Protein AF-A0A0N4U6A1-F1 (afdb_monomer)

Secondary structure (DSSP, 8-state):
-PPPTT--HHHHH---S-TTPPPHHHHHHHHHHHHHHHHHHHHHH-SS--TTTEEEEE-SSHHHHHHHHHHHHHHT---GGG-S-TT--------EE-THHHHTT-----SS---PPPPSSSTHHHH-HHHHHHHHTSHHHHHHHHTTHHHHHHHHHHHT----SHHHHHHHHHHHHHHHHSTT----GGG-SHHHHHHHHHHHHHHHHHHHTTSHHHHHHHHHHHHHHHHHHHHTT----SEEEEEE-HHHHHHHHHHTT----SSPPPTT-EEEEEEEEETTEEEEEEEESS---------EEEEEE-------------SGGGGT---------

Organism: Dracunculus medinensis (NCBI:txid318479)

pLDDT: mean 76.21, std 23.16, range [20.84, 97.38]

InterPro domains:
  IPR000560 Histidine phosphatase superfamily, clade-2 [PF00328] (22-97)
  IPR029033 Histidine phosphatase superfamily [G3DSA:3.40.50.1240] (3-299)
  IPR029033 Histidine phosphatase superfamily [SSF53254] (20-283)
  IPR050645 Histidine Acid Phosphatase [PTHR11567] (18-279)

Radius of gyration: 21.9 Å; Cα contacts (8 Å, |Δi|>4): 486; chains: 1; bounding box: 66×72×58 Å

Sequence (337 aa):
MLIFPTDDKDIRESFFVEPSEITNDGIMQEYLLGEELKELYGHFIGKYYQPSELRVITGVDNRTIVSALAVLASLLRPVGRQIWNENLPWQPIAIHTNEILDQVAFQFYNFSNEFCSPPSSFGVFDSCPNLREKLKQSEGYTTLLQRDANFKQWLSNMTGLTLSDLFFYQTVLDELIIRHNLKGLFLPEWANGDHYSEIFSKKKLRLHVDFIKLFIDDAGALLLDLFSSSIDDIIHNRTSNKSFLYSGHDSNLITFGMYLNLIQFTELPPYASYMAIEHHLAEGEDIIKGAKDVIIILLIILNVVLMFICSAFKRRINMVTDPEQSHLLRATSRRQK

Nearest PDB structures (foldseek):
  1nd5-assembly1_B  TM=7.784E-01  e=5.255E-12  Homo sapiens
  8xj4-assembly1_A  TM=8.028E-01  e=6.343E-11  Homo sapiens
  3it2-assembly1_B  TM=7.634E-01  e=4.481E-11  Francisella tularensis subsp. holarctica LVS
  1rpt-assembly1_A-2  TM=7.608E-01  e=4.229E-11  Rattus norvegicus
  3it1-assembly1_A  TM=7.707E-01  e=1.799E-10  Francisella tularensis subsp. holarctica LVS

Structure (mmCIF, N/CA/C/O backbone):
data_AF-A0A0N4U6A1-F1
#
_entry.id   AF-A0A0N4U6A1-F1
#
loop_
_atom_site.group_PDB
_atom_site.id
_atom_site.type_symbol
_atom_site.label_atom_id
_atom_site.label_alt_id
_atom_site.label_comp_id
_atom_site.label_asym_id
_atom_site.label_entity_id
_atom_site.label_seq_id
_atom_site.pdbx_PDB_ins_code
_atom_site.Cartn_x
_atom_site.Cartn_y
_atom_site.Cartn_z
_atom_site.occupancy
_atom_site.B_iso_or_equiv
_atom_site.auth_seq_id
_atom_site.auth_comp_id
_atom_site.auth_asym_id
_atom_site.auth_atom_id
_atom_site.pdbx_PDB_model_num
ATOM 1 N N . MET A 1 1 ? -22.298 -1.483 -2.501 1.00 68.88 1 MET A N 1
ATOM 2 C CA . MET A 1 1 ? -23.056 -0.461 -1.762 1.00 68.88 1 MET A CA 1
ATOM 3 C C . MET A 1 1 ? -23.955 -1.178 -0.774 1.00 68.88 1 MET A C 1
ATOM 5 O O . MET A 1 1 ? -24.675 -2.089 -1.170 1.00 68.88 1 MET A O 1
ATOM 9 N N . LEU A 1 2 ? -23.814 -0.864 0.506 1.00 77.19 2 LEU A N 1
ATOM 10 C CA . LEU A 1 2 ? -24.536 -1.460 1.622 1.00 77.19 2 LEU A CA 1
ATOM 11 C C . LEU A 1 2 ? -25.789 -0.628 1.915 1.00 77.19 2 LEU A C 1
ATOM 13 O O . LEU A 1 2 ? -25.694 0.550 2.248 1.00 77.19 2 LEU A O 1
ATOM 17 N N . ILE A 1 3 ? -26.962 -1.250 1.808 1.00 82.50 3 ILE A N 1
ATOM 18 C CA . ILE A 1 3 ? -28.241 -0.618 2.152 1.00 82.50 3 ILE A CA 1
ATOM 19 C C . ILE A 1 3 ? -28.496 -0.799 3.651 1.00 82.50 3 ILE A C 1
ATOM 21 O O . ILE A 1 3 ? -28.458 -1.919 4.165 1.00 82.50 3 ILE A O 1
ATOM 25 N N . PHE A 1 4 ? -28.775 0.294 4.354 1.00 89.00 4 PHE A N 1
ATOM 26 C CA . PHE A 1 4 ? -29.120 0.282 5.769 1.00 89.00 4 PHE A CA 1
ATOM 27 C C . PHE A 1 4 ? -30.614 -0.049 5.944 1.00 89.00 4 PHE A C 1
ATOM 29 O O . PHE A 1 4 ? -31.456 0.518 5.243 1.00 89.00 4 PHE A O 1
ATOM 36 N N . PRO A 1 5 ? -31.000 -0.916 6.899 1.00 89.81 5 PRO A N 1
ATOM 37 C CA . PRO A 1 5 ? -32.402 -1.138 7.257 1.00 89.81 5 PRO A CA 1
ATOM 38 C C . PRO A 1 5 ? -33.210 0.133 7.569 1.00 89.81 5 PRO A C 1
ATOM 40 O O . PRO A 1 5 ? -34.433 0.101 7.411 1.00 89.81 5 PRO A O 1
ATOM 43 N N . THR A 1 6 ? -32.554 1.235 7.950 1.00 91.94 6 THR A N 1
ATOM 44 C CA . THR A 1 6 ? -33.152 2.564 8.184 1.00 91.94 6 THR A CA 1
ATOM 45 C C . THR A 1 6 ? -33.104 3.533 6.990 1.00 91.94 6 THR A C 1
ATOM 47 O O . THR A 1 6 ? -33.649 4.623 7.116 1.00 91.94 6 THR A O 1
ATOM 50 N N . ASP A 1 7 ? -32.506 3.178 5.843 1.00 88.62 7 ASP A N 1
ATOM 51 C CA . ASP A 1 7 ? -32.486 4.048 4.649 1.00 88.62 7 ASP A CA 1
ATOM 52 C C . ASP A 1 7 ? -33.911 4.349 4.152 1.00 88.62 7 ASP A C 1
ATOM 54 O O . ASP A 1 7 ? -34.725 3.429 4.025 1.00 88.62 7 ASP A O 1
ATOM 58 N N . ASP A 1 8 ? -34.209 5.591 3.774 1.00 86.25 8 ASP A N 1
ATOM 59 C CA . ASP A 1 8 ? -35.469 5.920 3.097 1.00 86.25 8 ASP A CA 1
ATOM 60 C C . ASP A 1 8 ? -35.592 5.213 1.740 1.00 86.25 8 ASP A C 1
ATOM 62 O O . ASP A 1 8 ? -34.593 4.891 1.093 1.00 86.25 8 ASP A O 1
ATOM 66 N N . LYS A 1 9 ? -36.831 4.966 1.288 1.00 83.50 9 LYS A N 1
ATOM 67 C CA . LYS A 1 9 ? -37.114 4.199 0.058 1.00 83.50 9 LYS A CA 1
ATOM 68 C C . LYS A 1 9 ? -36.334 4.725 -1.151 1.00 83.50 9 LYS A C 1
ATOM 70 O O . LYS A 1 9 ? -35.737 3.934 -1.877 1.00 83.50 9 LYS A O 1
ATOM 75 N N . ASP A 1 10 ? -36.302 6.042 -1.315 1.00 80.06 10 ASP A N 1
ATOM 76 C CA . ASP A 1 10 ? -35.681 6.713 -2.458 1.00 80.06 10 ASP A CA 1
ATOM 77 C C . ASP A 1 10 ? -34.155 6.505 -2.483 1.00 80.06 10 ASP A C 1
ATOM 79 O O . ASP A 1 10 ? -33.568 6.353 -3.553 1.00 80.06 10 ASP A O 1
ATOM 83 N N . ILE A 1 11 ? -33.516 6.385 -1.310 1.00 78.38 11 ILE A N 1
ATOM 84 C CA . ILE A 1 11 ? -32.097 6.017 -1.190 1.00 78.38 11 ILE A CA 1
ATOM 85 C C . ILE A 1 11 ? -31.891 4.600 -1.738 1.00 78.38 11 ILE A C 1
ATOM 87 O O . ILE A 1 11 ? -31.023 4.389 -2.583 1.00 78.38 11 ILE A O 1
ATOM 91 N N . ARG A 1 12 ? -32.733 3.639 -1.326 1.00 72.19 12 ARG A N 1
ATOM 92 C CA . ARG A 1 12 ? -32.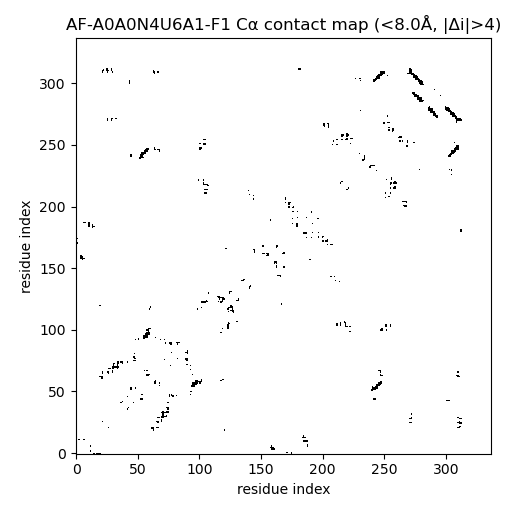641 2.223 -1.745 1.00 72.19 12 ARG A CA 1
ATOM 93 C C . ARG A 1 12 ? -32.814 2.040 -3.254 1.00 72.19 12 ARG A C 1
ATOM 95 O O . ARG A 1 12 ? -32.251 1.105 -3.814 1.00 72.19 12 ARG A O 1
ATOM 102 N N . GLU A 1 13 ? -33.575 2.921 -3.900 1.00 74.69 13 GLU A N 1
ATOM 103 C CA . GLU A 1 13 ? -33.835 2.899 -5.345 1.00 74.69 13 GLU A CA 1
ATOM 104 C C . GLU A 1 13 ? -32.839 3.742 -6.172 1.00 74.69 13 GLU A C 1
ATOM 106 O O . GLU A 1 13 ? -32.857 3.669 -7.398 1.00 74.69 13 GLU A O 1
ATOM 111 N N . SER A 1 14 ? -31.933 4.497 -5.535 1.00 70.06 14 SER A N 1
ATOM 112 C CA . SER A 1 14 ? -30.943 5.358 -6.214 1.00 70.06 14 SER A CA 1
ATOM 113 C C . SER A 1 14 ? -29.650 4.662 -6.676 1.00 70.06 14 SER A C 1
ATOM 115 O O . SER A 1 14 ? -28.820 5.276 -7.350 1.00 70.06 14 SER A O 1
ATOM 117 N N . PHE A 1 15 ? -29.427 3.402 -6.295 1.00 65.19 15 PHE A N 1
ATOM 118 C CA . PHE A 1 15 ? -28.121 2.751 -6.429 1.00 65.19 15 PHE A CA 1
ATOM 119 C C . PHE A 1 15 ? -27.869 2.181 -7.836 1.00 65.19 15 PHE A C 1
ATOM 121 O O . PHE A 1 15 ? -28.128 1.012 -8.110 1.00 65.19 15 PHE A O 1
ATOM 128 N N . PHE A 1 16 ? -27.299 3.013 -8.715 1.00 64.88 16 PHE A N 1
ATOM 129 C CA . PHE A 1 16 ? -26.917 2.662 -10.096 1.00 64.88 16 PHE A CA 1
ATOM 130 C C . PHE A 1 16 ? -25.417 2.346 -10.291 1.00 64.88 16 PHE A C 1
ATOM 132 O O . PHE A 1 16 ? -24.942 2.322 -11.425 1.00 64.88 16 PHE A O 1
ATOM 139 N N . VAL A 1 17 ? -24.651 2.149 -9.211 1.00 64.81 17 VAL A N 1
ATOM 140 C CA . VAL A 1 17 ? -23.189 1.939 -9.253 1.00 64.81 17 VAL A CA 1
ATOM 141 C C . VAL A 1 17 ? -22.841 0.545 -8.735 1.00 64.81 17 VAL A C 1
ATOM 143 O O . VAL A 1 17 ? -23.277 0.162 -7.646 1.00 64.81 17 VAL A O 1
ATOM 146 N N . GLU A 1 18 ? -22.043 -0.209 -9.494 1.00 70.88 18 GLU A N 1
ATOM 147 C CA . GLU A 1 18 ? -21.584 -1.537 -9.074 1.00 70.88 18 GLU A CA 1
ATOM 148 C C . GLU A 1 18 ? -20.637 -1.441 -7.854 1.00 70.88 18 GLU A C 1
ATOM 150 O O . GLU A 1 18 ? -19.844 -0.500 -7.753 1.00 70.88 18 GLU A O 1
ATOM 155 N N . PRO A 1 19 ? -20.727 -2.358 -6.868 1.00 69.19 19 PRO A N 1
ATOM 156 C CA . PRO A 1 19 ? -19.898 -2.294 -5.665 1.00 69.19 19 PRO A CA 1
ATOM 157 C C . PRO A 1 19 ? -18.398 -2.392 -5.970 1.00 69.19 19 PRO A C 1
ATOM 159 O O . PRO A 1 19 ? -17.984 -3.242 -6.746 1.00 69.19 19 PRO A O 1
ATOM 162 N N . SER A 1 20 ? -17.585 -1.583 -5.283 1.00 74.25 20 SER A N 1
ATOM 163 C CA . SER A 1 20 ? -16.109 -1.627 -5.328 1.00 74.25 20 SER A CA 1
ATOM 164 C C . SER A 1 20 ? -15.447 -1.324 -6.684 1.00 74.25 20 SER A C 1
ATOM 166 O O . SER A 1 20 ? -14.218 -1.390 -6.773 1.00 74.25 20 SER A O 1
ATOM 168 N N . GLU A 1 21 ? -16.224 -0.916 -7.690 1.00 82.00 21 GLU A N 1
ATOM 169 C CA . GLU A 1 21 ? -15.729 -0.431 -8.981 1.00 82.00 21 GLU A CA 1
ATOM 170 C C . GLU A 1 21 ? -15.398 1.068 -8.978 1.00 82.00 21 GLU A C 1
ATOM 172 O O . GLU A 1 21 ? -15.909 1.854 -8.173 1.00 82.00 21 GLU A O 1
ATOM 177 N N . ILE A 1 22 ? -14.524 1.480 -9.900 1.00 82.88 22 ILE A N 1
ATOM 178 C CA . ILE A 1 22 ? -14.106 2.880 -10.041 1.00 82.88 22 ILE A CA 1
ATOM 179 C C . ILE A 1 22 ? -15.152 3.714 -10.799 1.00 82.88 22 ILE A C 1
ATOM 181 O O . ILE A 1 22 ? -15.697 3.307 -11.822 1.00 82.88 22 ILE A O 1
ATOM 185 N N . THR A 1 23 ? -15.422 4.926 -10.310 1.00 86.31 23 THR A N 1
ATOM 186 C CA . THR A 1 23 ? -16.361 5.862 -10.950 1.00 86.31 23 THR A CA 1
ATOM 187 C C . THR A 1 23 ? -15.682 6.736 -12.008 1.00 86.31 23 THR A C 1
ATOM 189 O O . THR A 1 23 ? -14.469 6.939 -11.981 1.00 86.31 23 THR A O 1
ATOM 192 N N . ASN A 1 24 ? -16.471 7.359 -12.891 1.00 90.88 24 ASN A N 1
ATOM 193 C CA . ASN A 1 24 ? -15.969 8.349 -13.858 1.00 90.88 24 ASN A CA 1
ATOM 194 C C . ASN A 1 24 ? -15.244 9.539 -13.193 1.00 90.88 24 ASN A C 1
ATOM 196 O O . ASN A 1 24 ? -14.267 10.042 -13.746 1.00 90.88 24 ASN A O 1
ATOM 200 N N . ASP A 1 25 ? -15.687 9.977 -12.006 1.00 89.19 25 ASP A N 1
ATOM 201 C CA . ASP A 1 25 ? -14.978 11.005 -11.226 1.00 89.19 25 ASP A CA 1
ATOM 202 C C . ASP A 1 25 ? -13.597 10.500 -10.758 1.00 89.19 25 ASP A C 1
ATOM 204 O O . ASP A 1 25 ? -12.652 11.286 -10.699 1.00 89.19 25 ASP A O 1
ATOM 208 N N . GLY A 1 26 ? -13.463 9.202 -10.459 1.00 87.06 26 GLY A N 1
ATOM 209 C CA . GLY A 1 26 ? -12.196 8.582 -10.059 1.00 87.06 26 GLY A CA 1
ATOM 210 C C . GLY A 1 26 ? -11.241 8.364 -11.229 1.00 87.06 26 GLY A C 1
ATOM 211 O O . GLY A 1 26 ? -10.084 8.759 -11.150 1.00 87.06 26 GLY A O 1
ATOM 212 N N . ILE A 1 27 ? -11.743 7.868 -12.365 1.00 92.81 27 ILE A N 1
ATOM 213 C CA . ILE A 1 27 ? -10.985 7.791 -13.628 1.00 92.81 27 ILE A CA 1
ATOM 214 C C . ILE A 1 27 ? -10.418 9.174 -14.004 1.00 92.81 27 ILE A C 1
ATOM 216 O O . ILE A 1 27 ? -9.281 9.279 -14.459 1.00 92.81 27 ILE A O 1
ATOM 220 N N . MET A 1 28 ? -11.179 10.250 -13.769 1.00 95.19 28 MET A N 1
ATOM 221 C CA . MET A 1 28 ? -10.711 11.624 -13.974 1.00 95.19 28 MET A CA 1
ATOM 222 C C . MET A 1 28 ? -9.631 12.054 -12.965 1.00 95.19 28 MET A C 1
ATOM 224 O O . MET A 1 28 ? -8.700 12.754 -13.356 1.00 95.19 28 MET A O 1
ATOM 228 N N . GLN A 1 29 ? -9.710 11.648 -11.691 1.00 89.19 29 GLN A N 1
ATOM 229 C CA . GLN A 1 29 ? -8.637 11.921 -10.725 1.00 89.19 29 GLN A CA 1
ATOM 230 C C . GLN A 1 29 ? -7.319 11.250 -11.128 1.00 89.19 29 GLN A C 1
ATOM 232 O O . GLN A 1 29 ? -6.283 11.907 -11.136 1.00 89.19 29 GLN A O 1
ATOM 237 N N . GLU A 1 30 ? -7.374 9.979 -11.511 1.00 94.62 30 GLU A N 1
ATOM 238 C CA . GLU A 1 30 ? -6.215 9.192 -11.951 1.00 94.62 30 GLU A CA 1
ATOM 239 C C . GLU A 1 30 ? -5.609 9.744 -13.250 1.00 94.62 30 GLU A C 1
ATOM 241 O O . GLU A 1 30 ? -4.391 9.830 -13.405 1.00 94.62 30 GLU A O 1
ATOM 246 N N . TYR A 1 31 ? -6.451 10.223 -14.171 1.00 96.38 31 TYR A N 1
ATOM 247 C CA . TYR A 1 31 ? -5.982 10.920 -15.366 1.00 96.38 31 TYR A CA 1
ATOM 248 C C . TYR A 1 31 ? -5.224 12.212 -15.023 1.00 96.38 31 TYR A C 1
ATOM 250 O O . TYR A 1 31 ? -4.142 12.442 -15.560 1.00 96.38 31 TYR A O 1
ATOM 258 N N . LEU A 1 32 ? -5.751 13.042 -14.116 1.00 95.75 32 LEU A N 1
ATOM 259 C CA . LEU A 1 32 ? -5.091 14.281 -13.676 1.00 95.75 32 LEU A CA 1
ATOM 260 C C . LEU A 1 32 ? -3.780 13.999 -12.926 1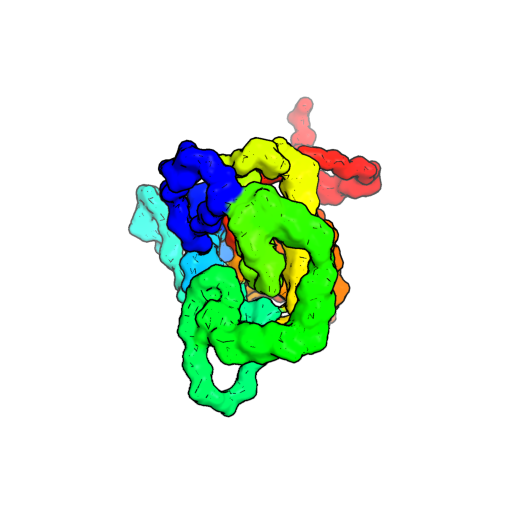.00 95.75 32 LEU A C 1
ATOM 262 O O . LEU A 1 32 ? -2.784 14.683 -13.150 1.00 95.75 32 LEU A O 1
ATOM 266 N N . LEU A 1 33 ? -3.752 12.949 -12.105 1.00 94.00 33 LEU A N 1
ATOM 267 C CA . LEU A 1 33 ? -2.550 12.445 -11.444 1.00 94.00 33 LEU A CA 1
ATOM 268 C C . LEU A 1 33 ? -1.471 12.049 -12.468 1.00 94.00 33 LEU A C 1
ATOM 270 O O . LEU A 1 33 ? -0.315 12.438 -12.334 1.00 94.00 33 LEU A O 1
ATOM 274 N N . GLY A 1 34 ? -1.841 11.365 -13.554 1.00 95.31 34 GLY A N 1
ATOM 275 C CA . GLY A 1 34 ? -0.925 11.087 -14.665 1.00 95.31 34 GLY A CA 1
ATOM 276 C C . GLY A 1 34 ? -0.408 12.330 -15.408 1.00 95.31 34 GLY A C 1
ATOM 277 O O . GLY A 1 34 ? 0.670 12.267 -16.002 1.00 95.31 34 GLY A O 1
ATOM 278 N N . GLU A 1 35 ? -1.105 13.472 -15.342 1.00 95.44 35 GLU A N 1
ATOM 279 C CA . GLU A 1 35 ? -0.582 14.762 -15.819 1.00 95.44 35 GLU A CA 1
ATOM 280 C C . GLU A 1 35 ? 0.424 15.366 -14.827 1.00 95.44 35 GLU A C 1
ATOM 282 O O . GLU A 1 35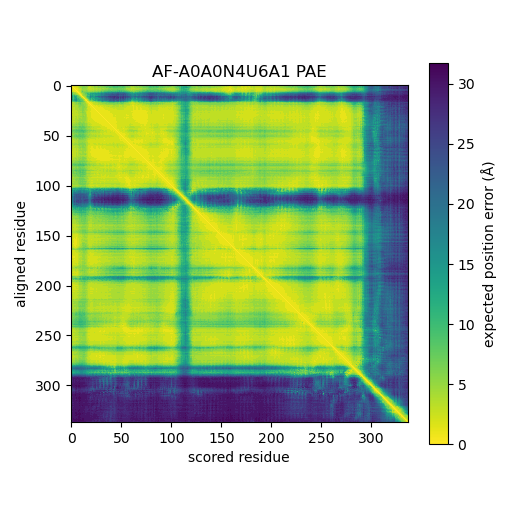 ? 1.525 15.727 -15.240 1.00 95.44 35 GLU A O 1
ATOM 287 N N . GLU A 1 36 ? 0.122 15.380 -13.525 1.00 94.12 36 GLU A N 1
ATOM 288 C CA . GLU A 1 36 ? 1.045 15.837 -12.469 1.00 94.12 36 GLU A CA 1
ATOM 289 C C . GLU A 1 36 ? 2.370 15.052 -12.494 1.00 94.12 36 GLU A C 1
ATOM 291 O O . GLU A 1 36 ? 3.462 15.622 -12.538 1.00 94.12 36 GLU A O 1
ATOM 296 N N . LEU A 1 37 ? 2.291 13.725 -12.603 1.00 92.75 37 LEU A N 1
ATOM 297 C CA . LEU A 1 37 ? 3.453 12.847 -12.756 1.00 92.75 37 LEU A CA 1
ATOM 298 C C . LEU A 1 37 ? 4.222 13.093 -14.061 1.00 92.75 37 LEU A C 1
ATOM 300 O O . LEU A 1 37 ? 5.427 12.831 -14.124 1.00 92.75 37 LEU A O 1
ATOM 304 N N . LYS A 1 38 ? 3.563 13.601 -15.111 1.00 93.69 38 LYS A N 1
ATOM 305 C CA . LYS A 1 38 ? 4.237 13.987 -16.356 1.00 93.69 38 LYS A CA 1
ATOM 306 C C . LYS A 1 38 ? 5.018 15.287 -16.191 1.00 93.69 38 LYS A C 1
ATOM 308 O O . LYS A 1 38 ? 6.087 15.404 -16.790 1.00 93.69 38 LYS A O 1
ATOM 313 N N . GLU A 1 39 ? 4.535 16.217 -15.372 1.00 94.12 39 GLU A N 1
ATOM 314 C CA . GLU A 1 39 ? 5.266 17.437 -15.015 1.00 94.12 39 GLU A CA 1
ATOM 315 C C . GLU A 1 39 ? 6.453 17.135 -14.085 1.00 94.12 39 GLU A C 1
ATOM 317 O O . GLU A 1 39 ? 7.562 17.604 -14.345 1.00 94.12 39 GLU A O 1
ATOM 322 N N . LEU A 1 40 ? 6.259 16.288 -13.066 1.00 90.62 40 LEU A N 1
ATOM 323 C CA . LEU A 1 40 ? 7.297 15.906 -12.098 1.00 90.62 40 LEU A CA 1
ATOM 324 C C . LEU A 1 40 ? 8.373 14.982 -12.696 1.00 90.62 40 LEU A C 1
ATOM 326 O O . LEU A 1 40 ? 9.569 15.256 -12.600 1.00 90.62 40 LEU A O 1
ATOM 330 N N . TYR A 1 41 ? 7.955 13.883 -13.330 1.00 90.62 41 TYR A N 1
ATOM 331 C CA . TYR A 1 41 ? 8.833 12.766 -13.706 1.00 90.62 41 TYR A CA 1
ATOM 332 C C . TYR A 1 41 ? 8.950 12.540 -15.216 1.00 90.62 41 TYR A C 1
ATOM 334 O O . TYR A 1 41 ? 9.739 11.701 -15.659 1.00 90.62 41 TYR A O 1
ATOM 342 N N . GLY A 1 42 ? 8.239 13.311 -16.045 1.00 90.56 42 GLY A N 1
ATOM 343 C CA . GLY A 1 42 ? 8.259 13.168 -17.504 1.00 90.56 42 GLY A CA 1
ATOM 344 C C . GLY A 1 42 ? 9.631 13.338 -18.154 1.00 90.56 42 GLY A C 1
ATOM 345 O O . GLY A 1 42 ? 9.875 12.771 -19.219 1.00 90.56 42 GLY A O 1
ATOM 346 N N . HIS A 1 43 ? 10.545 14.067 -17.510 1.00 90.31 43 HIS A N 1
ATOM 347 C CA . HIS A 1 43 ? 11.920 14.227 -17.987 1.00 90.31 43 HIS A CA 1
ATOM 348 C C . HIS A 1 43 ? 12.817 13.010 -17.680 1.00 90.31 43 HIS A C 1
ATOM 350 O O . HIS A 1 43 ? 13.862 12.853 -18.314 1.00 90.31 43 HIS A O 1
ATOM 356 N N . PHE A 1 44 ? 12.403 12.150 -16.741 1.00 89.19 44 PHE A N 1
ATOM 357 C CA . PHE A 1 44 ? 13.077 10.901 -16.381 1.00 89.19 44 PHE A CA 1
ATOM 358 C C . PHE A 1 44 ? 12.439 9.681 -17.071 1.00 89.19 44 PHE A C 1
ATOM 360 O O . PHE A 1 44 ? 13.134 8.941 -17.761 1.00 89.19 44 PHE A O 1
ATOM 367 N N . ILE A 1 45 ? 11.112 9.524 -16.959 1.00 89.88 45 ILE A N 1
ATOM 368 C CA . ILE A 1 45 ? 10.320 8.483 -17.651 1.00 89.88 45 ILE A CA 1
ATOM 369 C C . ILE A 1 45 ? 10.410 8.657 -19.178 1.00 89.88 45 ILE A C 1
ATOM 371 O O . ILE A 1 45 ? 10.328 7.699 -19.942 1.00 89.88 45 ILE A O 1
ATOM 375 N N . GLY A 1 46 ? 10.604 9.895 -19.634 1.00 89.81 46 GLY A N 1
ATOM 376 C CA . GLY A 1 46 ? 10.839 10.227 -21.029 1.00 89.81 46 GLY A CA 1
ATOM 377 C C . GLY A 1 46 ? 9.572 10.523 -21.835 1.00 89.81 46 GLY A C 1
ATOM 378 O O . GLY A 1 46 ? 8.444 10.624 -21.336 1.00 89.81 46 GLY A O 1
ATOM 379 N N . LYS A 1 47 ? 9.790 10.732 -23.137 1.00 91.12 47 LYS A N 1
ATOM 380 C CA . LYS A 1 47 ? 8.762 11.179 -24.089 1.00 91.12 47 LYS A CA 1
ATOM 381 C C . LYS A 1 47 ? 7.977 10.034 -24.736 1.00 91.12 47 LYS A C 1
ATOM 383 O O . LYS A 1 47 ? 6.817 10.232 -25.080 1.00 91.12 47 LYS A O 1
ATOM 388 N N . TYR A 1 48 ? 8.610 8.881 -24.927 1.00 93.88 48 TYR A N 1
ATOM 389 C CA . TYR A 1 48 ? 8.036 7.717 -25.599 1.00 93.88 48 TYR A CA 1
ATOM 390 C C . TYR A 1 48 ? 7.862 6.586 -24.590 1.00 93.88 48 TYR A C 1
ATOM 392 O O . TYR A 1 48 ? 8.726 6.401 -23.739 1.00 93.88 48 TYR A O 1
ATOM 400 N N . TYR A 1 49 ? 6.795 5.798 -24.713 1.00 94.31 49 TYR A N 1
ATOM 401 C CA . TYR A 1 49 ? 6.684 4.560 -23.942 1.00 94.31 49 TYR A CA 1
ATOM 402 C C . TYR A 1 49 ? 7.736 3.557 -24.435 1.00 94.31 49 TYR A C 1
ATOM 404 O O . TYR A 1 49 ? 7.813 3.290 -25.636 1.00 94.31 49 TYR A O 1
ATOM 412 N N . GLN A 1 50 ? 8.530 2.993 -23.527 1.00 94.12 50 GLN A N 1
ATOM 413 C CA . GLN A 1 50 ? 9.465 1.910 -23.829 1.00 94.12 50 GLN A CA 1
ATOM 414 C C . GLN A 1 50 ? 9.175 0.726 -22.888 1.00 94.12 50 GLN A C 1
ATOM 416 O O . GLN A 1 50 ? 9.427 0.850 -21.690 1.00 94.12 50 GLN A O 1
ATOM 421 N N . PRO A 1 51 ? 8.679 -0.426 -23.393 1.00 92.25 51 PRO A N 1
ATOM 422 C CA . PRO A 1 51 ? 8.387 -1.611 -22.570 1.00 92.25 51 PRO A CA 1
ATOM 423 C C . PRO A 1 51 ? 9.596 -2.198 -21.825 1.00 92.25 51 PRO A C 1
ATOM 425 O O . PRO A 1 51 ? 9.428 -3.030 -20.944 1.00 92.25 51 PRO A O 1
ATOM 428 N N . SER A 1 52 ? 10.811 -1.796 -22.203 1.00 92.69 52 SER A N 1
ATOM 429 C CA . SER A 1 52 ? 12.057 -2.138 -21.517 1.00 92.69 52 SER A CA 1
ATOM 430 C C . SER A 1 52 ? 12.432 -1.168 -20.393 1.00 92.69 52 SER A C 1
ATOM 432 O O . SER A 1 52 ? 13.333 -1.482 -19.635 1.00 92.69 52 SER A O 1
ATOM 434 N N . GLU A 1 53 ? 11.814 0.015 -20.297 1.00 92.12 53 GLU A N 1
ATOM 435 C CA . GLU A 1 53 ? 12.187 1.065 -19.327 1.00 92.12 53 GLU A CA 1
ATOM 436 C C . GLU A 1 53 ? 11.108 1.345 -18.265 1.00 92.12 53 GLU A C 1
ATOM 438 O O . GLU A 1 53 ? 11.428 1.887 -17.203 1.00 92.12 53 GLU A O 1
ATOM 443 N N . LEU A 1 54 ? 9.849 0.984 -18.531 1.00 91.88 54 LEU A N 1
ATOM 444 C CA . LEU A 1 54 ? 8.731 1.115 -17.597 1.00 91.88 54 LEU A CA 1
ATOM 445 C C . LEU A 1 54 ? 8.025 -0.229 -17.414 1.00 91.88 54 LEU A C 1
ATOM 447 O O . LEU A 1 54 ? 7.446 -0.763 -18.366 1.00 91.88 54 LEU A O 1
ATOM 451 N N . ARG A 1 55 ? 7.966 -0.687 -16.161 1.00 93.12 55 ARG A N 1
ATOM 452 C CA . ARG A 1 55 ? 7.121 -1.802 -15.726 1.00 93.12 55 ARG A CA 1
ATOM 453 C C . ARG A 1 55 ? 5.936 -1.275 -14.919 1.00 93.12 55 ARG A C 1
ATOM 455 O O . ARG A 1 55 ? 6.116 -0.458 -14.020 1.00 93.12 55 ARG A O 1
ATOM 462 N N . VAL A 1 56 ? 4.736 -1.767 -15.216 1.00 94.50 56 VAL A N 1
ATOM 463 C CA . VAL A 1 56 ? 3.512 -1.432 -14.473 1.00 94.50 56 VAL A CA 1
ATOM 464 C C . VAL A 1 56 ? 2.992 -2.677 -13.770 1.00 94.50 56 VAL A C 1
ATOM 466 O O . VAL A 1 56 ? 2.845 -3.724 -14.400 1.00 94.50 56 VAL A O 1
ATOM 469 N N . ILE A 1 57 ? 2.730 -2.571 -12.471 1.00 93.69 57 ILE A N 1
ATOM 470 C CA . ILE A 1 57 ? 2.258 -3.650 -11.605 1.00 93.69 57 ILE A CA 1
ATOM 471 C C . ILE A 1 57 ? 1.041 -3.137 -10.820 1.00 93.69 57 ILE A C 1
ATOM 473 O O . ILE A 1 57 ? 1.016 -2.010 -10.336 1.00 93.69 57 ILE A O 1
ATOM 477 N N . THR A 1 58 ? -0.003 -3.947 -10.730 1.00 89.75 58 THR A N 1
ATOM 478 C CA . THR A 1 58 ? -1.302 -3.585 -10.141 1.00 89.75 58 THR A CA 1
ATOM 479 C C . THR A 1 58 ? -1.807 -4.706 -9.243 1.00 89.75 58 THR A C 1
ATOM 481 O O . THR A 1 58 ? -1.251 -5.808 -9.265 1.00 89.75 58 THR A O 1
ATOM 484 N N . GLY A 1 59 ? -2.858 -4.447 -8.470 1.00 84.44 59 GLY A N 1
ATOM 485 C CA . GLY A 1 59 ? -3.675 -5.516 -7.906 1.00 84.44 59 GLY A CA 1
ATOM 486 C C . GLY A 1 59 ? -4.350 -6.373 -8.985 1.00 84.44 59 GLY A C 1
ATOM 487 O O . GLY A 1 59 ? -4.187 -6.158 -10.186 1.00 84.44 59 GLY A O 1
ATOM 488 N N . VAL A 1 60 ? -5.129 -7.357 -8.552 1.00 85.50 60 VAL A N 1
ATOM 489 C CA . VAL A 1 60 ? -6.133 -8.037 -9.383 1.00 85.50 60 VAL A CA 1
ATOM 490 C C . VAL A 1 60 ? -7.505 -7.353 -9.293 1.00 85.50 60 VAL A C 1
ATOM 492 O O . VAL A 1 60 ? -8.337 -7.546 -10.174 1.00 85.50 60 VAL A O 1
ATOM 495 N N . ASP A 1 61 ? -7.732 -6.514 -8.275 1.00 78.75 61 ASP A N 1
ATOM 496 C CA . ASP A 1 61 ? -8.908 -5.648 -8.141 1.00 78.75 61 ASP A CA 1
ATOM 497 C C . ASP A 1 61 ? -9.062 -4.696 -9.348 1.00 78.75 61 ASP A C 1
ATOM 499 O O . ASP A 1 61 ? -8.200 -3.839 -9.589 1.00 78.75 61 ASP A O 1
ATOM 503 N N . ASN A 1 62 ? -10.202 -4.779 -10.052 1.00 86.12 62 ASN A N 1
ATOM 504 C CA . ASN A 1 62 ? -10.527 -4.004 -11.263 1.00 86.12 62 ASN A CA 1
ATOM 505 C C . ASN A 1 62 ? -10.210 -2.506 -11.137 1.00 86.12 62 ASN A C 1
ATOM 507 O O . ASN A 1 62 ? -9.595 -1.925 -12.034 1.00 86.12 62 ASN A O 1
ATOM 511 N N . ARG A 1 63 ? -10.569 -1.886 -10.001 1.00 85.00 63 ARG A N 1
ATOM 512 C CA . ARG A 1 63 ? -10.299 -0.464 -9.733 1.00 85.00 63 ARG A CA 1
ATOM 513 C C . ARG A 1 63 ? -8.813 -0.104 -9.856 1.00 85.00 63 ARG A C 1
ATOM 515 O O . ARG A 1 63 ? -8.518 0.932 -10.433 1.00 85.00 63 ARG A O 1
ATOM 522 N N . THR A 1 64 ? -7.889 -0.967 -9.419 1.00 85.56 64 THR A N 1
ATOM 523 C CA . THR A 1 64 ? -6.432 -0.716 -9.509 1.00 85.56 64 THR A CA 1
ATOM 524 C C . THR A 1 64 ? -5.921 -0.802 -10.948 1.00 85.56 64 THR A C 1
ATOM 526 O O . THR A 1 64 ? -5.120 0.023 -11.390 1.00 85.56 64 THR A O 1
ATOM 529 N N . ILE A 1 65 ? -6.447 -1.754 -11.723 1.00 91.69 65 ILE A N 1
ATOM 530 C CA . ILE A 1 65 ? -6.103 -1.940 -13.135 1.00 91.69 65 ILE A CA 1
ATOM 531 C C . ILE A 1 65 ? -6.601 -0.741 -13.955 1.00 91.69 65 ILE A C 1
ATOM 533 O O . ILE A 1 65 ? -5.850 -0.172 -14.750 1.00 91.69 65 ILE A O 1
ATOM 537 N N . VAL A 1 66 ? -7.848 -0.310 -13.738 1.00 92.69 66 VAL A N 1
ATOM 538 C CA . VAL A 1 66 ? -8.443 0.838 -14.442 1.00 92.69 66 VAL A CA 1
ATOM 539 C C . VAL A 1 66 ? -7.802 2.164 -14.011 1.00 92.69 66 VAL A C 1
ATOM 541 O O . VAL A 1 66 ? -7.539 3.003 -14.873 1.00 92.69 66 VAL A O 1
ATOM 544 N N . SER A 1 67 ? -7.460 2.336 -12.729 1.00 92.94 67 SER A N 1
ATOM 545 C CA . SER A 1 67 ? -6.658 3.469 -12.245 1.00 92.94 67 SER A CA 1
ATOM 546 C C . SER A 1 67 ? -5.306 3.559 -12.948 1.00 92.94 67 SER A C 1
ATOM 548 O O . SER A 1 67 ? -4.977 4.600 -13.517 1.00 92.94 67 SER A O 1
ATOM 550 N N . ALA A 1 68 ? -4.547 2.459 -13.007 1.00 95.12 68 ALA A N 1
ATOM 551 C CA . ALA A 1 68 ? -3.273 2.434 -13.720 1.00 95.12 68 ALA A CA 1
ATOM 552 C C . ALA A 1 68 ? -3.442 2.786 -15.211 1.00 95.12 68 ALA A C 1
ATOM 554 O O . ALA A 1 68 ? -2.679 3.595 -15.737 1.00 95.12 68 ALA A O 1
ATOM 555 N N . LEU A 1 69 ? -4.469 2.257 -15.889 1.00 96.50 69 LEU A N 1
ATOM 556 C CA . LEU A 1 69 ? -4.783 2.626 -17.277 1.00 96.50 69 LEU A CA 1
ATOM 557 C C . LEU A 1 69 ? -5.093 4.126 -17.441 1.00 96.50 69 LEU A C 1
ATOM 559 O O . LEU A 1 69 ? -4.677 4.721 -18.437 1.00 96.50 69 LEU A O 1
ATOM 563 N N . ALA A 1 70 ? -5.788 4.740 -16.479 1.00 95.88 70 ALA A N 1
ATOM 564 C CA . ALA A 1 70 ? -6.123 6.162 -16.493 1.00 95.88 70 ALA A CA 1
ATOM 565 C C . ALA A 1 70 ? -4.890 7.061 -16.272 1.00 95.88 70 ALA A C 1
ATOM 567 O O . ALA A 1 70 ? -4.678 7.979 -17.067 1.00 95.88 70 ALA A O 1
ATOM 568 N N . VAL A 1 71 ? -4.031 6.743 -15.293 1.00 95.94 71 VAL A N 1
ATOM 569 C CA . VAL A 1 71 ? -2.730 7.415 -15.076 1.00 95.94 71 VAL A CA 1
ATOM 570 C C . VAL A 1 71 ? -1.859 7.334 -16.334 1.00 95.94 71 VAL A C 1
ATOM 572 O O . VAL A 1 71 ? -1.285 8.325 -16.783 1.00 95.94 71 VAL A O 1
ATOM 575 N N . LEU A 1 72 ? -1.767 6.154 -16.952 1.00 96.38 72 LEU A N 1
ATOM 576 C CA . LEU A 1 72 ? -0.940 5.937 -18.141 1.00 96.38 72 LEU A CA 1
ATOM 577 C C . LEU A 1 72 ? -1.456 6.691 -19.379 1.00 96.38 72 LEU A C 1
ATOM 579 O O . LEU A 1 72 ? -0.651 7.115 -20.213 1.00 96.38 72 LEU A O 1
ATOM 583 N N . ALA A 1 73 ? -2.773 6.894 -19.495 1.00 96.88 73 ALA A N 1
ATOM 584 C CA . ALA A 1 73 ? -3.400 7.583 -20.624 1.00 96.88 73 ALA A CA 1
ATOM 585 C C . ALA A 1 73 ? -3.010 9.071 -20.738 1.00 96.88 73 ALA A C 1
ATOM 587 O O . ALA A 1 73 ? -3.011 9.619 -21.843 1.00 96.88 73 ALA A O 1
ATOM 588 N N . SER A 1 74 ? -2.652 9.721 -19.629 1.00 95.44 74 SER A N 1
ATOM 589 C CA . SER A 1 74 ? -2.102 11.082 -19.591 1.00 95.44 74 SER A CA 1
ATOM 590 C C . SER A 1 74 ? -0.571 11.092 -19.498 1.00 95.44 74 SER A C 1
ATOM 592 O O . SER A 1 74 ? 0.079 11.813 -20.264 1.00 95.44 74 SER A O 1
ATOM 594 N N . LEU A 1 75 ? 0.017 10.243 -18.647 1.00 94.94 75 LEU A N 1
ATOM 595 C CA . LEU A 1 75 ? 1.466 10.149 -18.419 1.00 94.94 75 LEU A CA 1
ATOM 596 C C . LEU A 1 75 ? 2.250 9.752 -19.683 1.00 94.94 75 LEU A C 1
ATOM 598 O O . LEU A 1 75 ? 3.382 10.200 -19.900 1.00 94.94 75 LEU A O 1
ATOM 602 N N . LEU A 1 76 ? 1.667 8.915 -20.545 1.00 95.25 76 LEU A N 1
ATOM 603 C CA . LEU A 1 76 ? 2.306 8.378 -21.750 1.00 95.25 76 LEU A CA 1
ATOM 604 C C . LEU A 1 76 ? 1.391 8.436 -22.984 1.00 95.25 76 LEU A C 1
ATOM 606 O O . LEU A 1 76 ? 1.327 7.491 -23.775 1.00 95.25 76 LEU A O 1
ATOM 610 N N . ARG A 1 77 ? 0.753 9.594 -23.211 1.00 95.81 77 ARG A N 1
ATOM 611 C CA . ARG A 1 77 ? 0.127 9.939 -24.505 1.00 95.81 77 ARG A CA 1
ATOM 612 C C . ARG A 1 77 ? 1.094 9.621 -25.675 1.00 95.81 77 ARG A C 1
ATOM 614 O O . ARG A 1 77 ? 2.272 9.982 -25.589 1.00 95.81 77 ARG A O 1
ATOM 621 N N . PRO A 1 78 ? 0.645 8.967 -26.763 1.00 96.94 78 PRO A N 1
ATOM 622 C CA . PRO A 1 78 ? 1.508 8.579 -27.879 1.00 96.94 78 PRO A CA 1
ATOM 623 C C . PRO A 1 78 ? 2.067 9.789 -28.632 1.00 96.94 78 PRO A C 1
ATOM 625 O O . PRO A 1 78 ? 1.376 10.787 -28.831 1.00 96.94 78 PRO A O 1
ATOM 628 N N . VAL A 1 79 ? 3.311 9.683 -29.115 1.00 94.94 79 VAL A N 1
ATOM 629 C CA . VAL A 1 79 ? 3.940 10.729 -29.938 1.00 94.94 79 VAL A CA 1
ATOM 630 C C . VAL A 1 79 ? 4.698 10.134 -31.124 1.00 94.94 79 VAL A C 1
ATOM 632 O O . VAL A 1 79 ? 5.416 9.141 -30.992 1.00 94.94 79 VAL A O 1
ATOM 635 N N . GLY A 1 80 ? 4.583 10.774 -32.292 1.00 95.31 80 GLY A N 1
ATOM 636 C CA . GLY A 1 80 ? 5.272 10.357 -33.515 1.00 95.31 80 GLY A CA 1
ATOM 637 C C . GLY A 1 80 ? 4.893 8.927 -33.900 1.00 95.31 80 GLY A C 1
ATOM 638 O O . GLY A 1 80 ? 3.715 8.600 -33.962 1.00 95.31 80 GLY A O 1
ATOM 639 N N . ARG A 1 81 ? 5.888 8.047 -34.080 1.00 94.94 81 ARG A N 1
ATOM 640 C CA . ARG A 1 81 ? 5.686 6.635 -34.470 1.00 94.94 81 ARG A CA 1
ATOM 641 C C . ARG A 1 81 ? 4.853 5.777 -33.498 1.00 94.94 81 ARG A C 1
ATOM 643 O O . ARG A 1 81 ? 4.630 4.611 -33.795 1.00 94.94 81 ARG A O 1
ATOM 650 N N . GLN A 1 82 ? 4.472 6.303 -32.330 1.00 96.38 82 GLN A N 1
ATOM 651 C CA . GLN A 1 82 ? 3.579 5.626 -31.378 1.00 96.38 82 GLN A CA 1
ATOM 652 C C . GLN A 1 82 ? 2.098 5.982 -31.575 1.00 96.38 82 GLN A C 1
ATOM 654 O O . GLN A 1 82 ? 1.233 5.350 -30.972 1.00 96.38 82 GLN A O 1
ATOM 659 N N . ILE A 1 83 ? 1.788 6.974 -32.415 1.00 97.38 83 ILE A N 1
ATOM 660 C CA . ILE A 1 83 ? 0.413 7.288 -32.803 1.00 97.38 83 ILE A CA 1
ATOM 661 C C . ILE A 1 83 ? -0.032 6.209 -33.795 1.00 97.38 83 ILE A C 1
ATOM 663 O O . ILE A 1 83 ? 0.326 6.229 -34.968 1.00 97.38 83 ILE A O 1
ATOM 667 N N . TRP A 1 84 ? -0.772 5.221 -33.292 1.00 96.88 84 TRP A N 1
ATOM 668 C CA . TRP A 1 84 ? -1.342 4.132 -34.092 1.00 96.88 84 TRP A CA 1
ATOM 669 C C . TRP A 1 84 ? -2.730 4.484 -34.658 1.00 96.88 84 TRP A C 1
ATOM 671 O O . TRP A 1 84 ? -3.212 3.818 -35.572 1.00 96.88 84 TRP A O 1
ATOM 681 N N . ASN A 1 85 ? -3.372 5.525 -34.115 1.00 96.81 85 ASN A N 1
ATOM 682 C CA . ASN A 1 85 ? -4.682 6.025 -34.519 1.00 96.81 85 ASN A CA 1
ATOM 683 C C . ASN A 1 85 ? -4.785 7.531 -34.219 1.00 96.81 85 ASN A C 1
ATOM 685 O O . ASN A 1 85 ? -4.847 7.933 -33.060 1.00 96.81 85 ASN A O 1
ATOM 689 N N . GLU A 1 86 ? -4.848 8.362 -35.260 1.00 95.38 86 GLU A N 1
ATOM 690 C CA . GLU A 1 86 ? -4.925 9.831 -35.142 1.00 95.38 86 GLU A CA 1
ATOM 691 C C . GLU A 1 86 ? -6.181 10.327 -34.395 1.00 95.38 86 GLU A C 1
ATOM 693 O O . GLU A 1 86 ? -6.181 11.417 -33.830 1.00 95.38 86 GLU A O 1
ATOM 698 N N . ASN A 1 87 ? -7.255 9.526 -34.355 1.00 96.88 87 ASN A N 1
ATOM 699 C CA . ASN A 1 87 ? -8.508 9.881 -33.675 1.00 96.88 87 ASN A CA 1
ATOM 700 C C . ASN A 1 87 ? -8.547 9.436 -32.200 1.00 96.88 87 ASN A C 1
ATOM 702 O O . ASN A 1 87 ? -9.542 9.677 -31.518 1.00 96.88 87 ASN A O 1
ATOM 706 N N . LEU A 1 88 ? -7.502 8.761 -31.708 1.00 95.69 88 LEU A N 1
ATOM 707 C CA . LEU A 1 88 ? -7.432 8.226 -30.350 1.00 95.69 88 LEU A CA 1
ATOM 708 C C . LEU A 1 88 ? -6.020 8.454 -29.777 1.00 95.69 88 LEU A C 1
ATOM 710 O O . LEU A 1 88 ? -5.147 7.604 -29.956 1.00 95.69 88 LEU A O 1
ATOM 714 N N . PRO A 1 89 ? -5.771 9.581 -29.077 1.00 93.00 89 PRO A N 1
ATOM 715 C CA . PRO A 1 89 ? -4.458 9.949 -28.536 1.00 93.00 89 PRO A CA 1
ATOM 716 C C . PRO A 1 89 ? -4.116 9.162 -27.254 1.00 93.00 89 PRO A C 1
ATOM 718 O O . PRO A 1 89 ? -3.811 9.730 -26.207 1.00 93.00 89 PRO A O 1
ATOM 721 N N . TRP A 1 90 ? -4.166 7.836 -27.356 1.00 96.50 90 TRP A N 1
ATOM 722 C CA . TRP A 1 90 ? -3.894 6.837 -26.325 1.00 96.50 90 TRP A CA 1
ATOM 723 C C . TRP A 1 90 ? -3.137 5.662 -26.962 1.00 96.50 90 TRP A C 1
ATOM 725 O O . TRP A 1 90 ? -3.329 5.368 -28.142 1.00 96.50 90 TRP A O 1
ATOM 735 N N . GLN A 1 91 ? -2.289 4.972 -26.199 1.00 96.31 91 GLN A N 1
ATOM 736 C CA . GLN A 1 91 ? -1.589 3.764 -26.650 1.00 96.31 91 GLN A CA 1
ATOM 737 C C . GLN A 1 91 ? -1.711 2.636 -25.618 1.00 96.31 91 GLN A C 1
ATOM 739 O O . GLN A 1 91 ? -1.713 2.923 -24.419 1.00 96.31 91 GLN A O 1
ATOM 744 N N . PRO A 1 92 ? -1.778 1.364 -26.053 1.00 95.88 92 PRO A N 1
ATOM 745 C CA . PRO A 1 92 ? -1.743 0.232 -25.139 1.00 95.88 92 PRO A CA 1
ATOM 746 C C . PRO A 1 92 ? -0.381 0.157 -24.439 1.00 95.88 92 PRO A C 1
ATOM 748 O O . PRO A 1 92 ? 0.669 0.160 -25.083 1.00 95.88 92 PRO A O 1
ATOM 751 N N . ILE A 1 93 ? -0.415 0.060 -23.112 1.00 96.00 93 ILE A N 1
ATOM 752 C CA . ILE A 1 93 ? 0.750 -0.118 -22.242 1.00 96.00 93 ILE A CA 1
ATOM 753 C C . ILE A 1 93 ? 0.515 -1.393 -21.431 1.00 96.00 93 ILE A C 1
ATOM 755 O O . ILE A 1 93 ? -0.600 -1.637 -20.969 1.00 96.00 93 ILE A O 1
ATOM 759 N N . ALA A 1 94 ? 1.542 -2.234 -21.310 1.00 95.56 94 ALA A N 1
ATOM 760 C CA . ALA A 1 94 ? 1.417 -3.512 -20.618 1.00 95.56 94 ALA A CA 1
ATOM 761 C C . ALA A 1 94 ? 1.267 -3.311 -19.101 1.00 95.56 94 ALA A C 1
ATOM 763 O O . ALA A 1 94 ? 2.050 -2.587 -18.488 1.00 95.56 94 ALA A O 1
ATOM 764 N N . ILE A 1 95 ? 0.288 -4.001 -18.514 1.00 92.12 95 ILE A N 1
ATOM 765 C CA . ILE A 1 95 ? 0.071 -4.099 -17.069 1.00 92.12 95 ILE A CA 1
ATOM 766 C C . ILE A 1 95 ? 0.353 -5.536 -16.631 1.00 92.12 95 ILE A C 1
ATOM 768 O O . ILE A 1 95 ? -0.039 -6.493 -17.301 1.00 92.12 95 ILE A O 1
ATOM 772 N N . HIS A 1 96 ? 1.021 -5.677 -15.491 1.00 94.56 96 HIS A N 1
ATOM 773 C CA . HIS A 1 96 ? 1.158 -6.925 -14.751 1.00 94.56 96 HIS A CA 1
ATOM 774 C C . HIS A 1 96 ? 0.344 -6.846 -13.452 1.00 94.56 96 HIS A C 1
ATOM 776 O O . HIS A 1 96 ? 0.092 -5.757 -12.935 1.00 94.56 96 HIS A O 1
ATOM 782 N N . THR A 1 97 ? -0.027 -7.992 -12.892 1.00 88.81 97 THR A N 1
ATOM 783 C CA . THR A 1 97 ? -0.721 -8.080 -11.600 1.00 88.81 97 THR A CA 1
ATOM 784 C C . THR A 1 97 ? 0.184 -8.718 -10.545 1.00 88.81 97 THR A C 1
ATOM 786 O O . THR A 1 97 ? 0.990 -9.596 -10.860 1.00 88.81 97 THR A O 1
ATOM 789 N N . ASN A 1 98 ? 0.053 -8.291 -9.292 1.00 88.00 98 ASN A N 1
ATOM 790 C CA . ASN A 1 98 ? 0.613 -8.955 -8.119 1.00 88.00 98 ASN A CA 1
ATOM 791 C C . ASN A 1 98 ? -0.416 -8.882 -6.984 1.00 88.00 98 ASN A C 1
ATOM 793 O O . ASN A 1 98 ? -0.691 -7.801 -6.467 1.00 88.00 98 ASN A O 1
ATOM 797 N N . GLU A 1 99 ? -0.965 -10.032 -6.588 1.00 83.50 99 GLU A N 1
ATOM 798 C CA . GLU A 1 99 ? -2.027 -10.115 -5.578 1.00 83.50 99 GLU A CA 1
ATOM 799 C C . GLU A 1 99 ? -1.621 -9.540 -4.214 1.00 83.50 99 GLU A C 1
ATOM 801 O O . GLU A 1 99 ? -2.490 -9.065 -3.483 1.00 83.50 99 GLU A O 1
ATOM 806 N N . ILE A 1 100 ? -0.317 -9.494 -3.896 1.00 80.75 100 ILE A N 1
ATOM 807 C CA . ILE A 1 100 ? 0.201 -8.859 -2.672 1.00 80.75 100 ILE A CA 1
ATOM 808 C C . ILE A 1 100 ? -0.347 -7.433 -2.529 1.00 80.75 100 ILE A C 1
ATOM 810 O O . ILE A 1 100 ? -0.662 -7.023 -1.419 1.00 80.75 100 ILE A O 1
ATOM 814 N N . LEU A 1 101 ? -0.543 -6.698 -3.632 1.00 82.94 101 LEU A N 1
ATOM 815 C CA . LEU A 1 101 ? -1.049 -5.321 -3.619 1.00 82.94 101 LEU A CA 1
ATOM 816 C C . LEU A 1 101 ? -2.513 -5.199 -3.159 1.00 82.94 101 LEU A C 1
ATOM 818 O O . LEU A 1 101 ? -2.874 -4.137 -2.658 1.00 82.94 101 LEU A O 1
ATOM 822 N N . ASP A 1 102 ? -3.313 -6.265 -3.239 1.00 76.19 102 ASP A N 1
ATOM 823 C CA . ASP A 1 102 ? -4.675 -6.331 -2.675 1.00 76.19 102 ASP A CA 1
ATOM 824 C C . ASP A 1 102 ? -4.709 -7.068 -1.323 1.00 76.19 102 ASP A C 1
ATOM 826 O O . ASP A 1 102 ? -5.674 -6.982 -0.562 1.00 76.19 102 ASP A O 1
ATOM 830 N N . GLN A 1 103 ? -3.645 -7.811 -1.011 1.00 68.75 103 GLN A N 1
ATOM 831 C CA . GLN A 1 103 ? -3.511 -8.637 0.190 1.00 68.75 103 GLN A CA 1
ATOM 832 C C . GLN A 1 103 ? -2.729 -7.936 1.320 1.00 68.75 103 GLN A C 1
ATOM 834 O O . GLN A 1 103 ? -2.771 -8.424 2.453 1.00 68.75 103 GLN A O 1
ATOM 839 N N . VAL A 1 104 ? -2.095 -6.778 1.043 1.00 54.69 104 VAL A N 1
ATOM 840 C CA . VAL A 1 104 ? -1.252 -5.975 1.963 1.00 54.69 104 VAL A CA 1
ATOM 841 C C . VAL A 1 104 ? -1.817 -5.884 3.367 1.00 54.69 104 VAL A C 1
ATOM 843 O O . VAL A 1 104 ? -1.063 -5.926 4.328 1.00 54.69 104 VAL A O 1
ATOM 846 N N . ALA A 1 105 ? -3.128 -5.718 3.508 1.00 45.38 105 ALA A N 1
ATOM 847 C CA . ALA A 1 105 ? -3.709 -5.475 4.811 1.00 45.38 105 ALA A CA 1
ATOM 848 C C . ALA A 1 105 ? -3.406 -6.607 5.825 1.00 45.38 105 ALA A C 1
ATOM 850 O O . ALA A 1 105 ? -3.186 -6.284 6.991 1.00 45.38 105 ALA A O 1
ATOM 851 N N . PHE A 1 106 ? -3.375 -7.897 5.423 1.00 43.56 106 PHE A N 1
ATOM 852 C CA . PHE A 1 106 ? -3.425 -9.018 6.390 1.00 43.56 106 PHE A CA 1
ATOM 853 C C . PHE A 1 106 ? -2.860 -10.401 5.953 1.00 43.56 106 PHE A C 1
ATOM 855 O O . PHE A 1 106 ? -3.466 -11.419 6.294 1.00 43.56 106 PHE A O 1
ATOM 862 N N . GLN A 1 107 ? -1.751 -10.527 5.210 1.00 32.06 107 GLN A N 1
ATOM 863 C CA . GLN A 1 107 ? -1.281 -11.863 4.768 1.00 32.06 107 GLN A CA 1
ATOM 864 C C . GLN A 1 107 ? -0.272 -12.558 5.710 1.00 32.06 107 GLN A C 1
ATOM 866 O O . GLN A 1 107 ? 0.938 -12.483 5.525 1.00 32.06 107 GLN A O 1
ATOM 871 N N . PHE A 1 108 ? -0.787 -13.368 6.641 1.00 29.47 108 PHE A N 1
ATOM 872 C CA . PHE A 1 108 ? -0.057 -14.505 7.225 1.00 29.47 108 PHE A CA 1
ATOM 873 C C . PHE A 1 108 ? -0.446 -15.790 6.479 1.00 29.47 108 PHE A C 1
ATOM 875 O O . PHE A 1 108 ? -1.593 -16.209 6.613 1.00 29.47 108 PHE A O 1
ATOM 882 N N . TYR A 1 109 ? 0.483 -16.479 5.803 1.00 35.06 109 TYR A N 1
ATOM 883 C CA . TYR A 1 109 ? 0.475 -17.955 5.762 1.00 35.06 109 TYR A CA 1
ATOM 884 C C . TYR A 1 109 ? 1.833 -18.543 5.345 1.00 35.06 109 TYR A C 1
ATOM 886 O O . TYR A 1 109 ? 2.380 -18.210 4.299 1.00 35.06 109 TYR A O 1
ATOM 894 N N . ASN A 1 110 ? 2.356 -19.482 6.140 1.00 31.64 110 ASN A N 1
ATOM 895 C CA . ASN A 1 110 ? 3.494 -20.316 5.740 1.00 31.64 110 ASN A CA 1
ATOM 896 C C . ASN A 1 110 ? 3.065 -21.300 4.639 1.00 31.64 110 ASN A C 1
ATOM 898 O O . ASN A 1 110 ? 1.979 -21.866 4.738 1.00 31.64 110 ASN A O 1
ATOM 902 N N . PHE A 1 111 ? 3.936 -21.566 3.657 1.00 31.17 111 PHE A N 1
ATOM 903 C CA . PHE A 1 111 ? 3.759 -22.526 2.548 1.00 31.17 111 PHE A CA 1
ATOM 904 C C . PHE A 1 111 ? 3.076 -23.853 2.970 1.00 31.17 111 PHE A C 1
ATOM 906 O O . PHE A 1 111 ? 3.745 -24.806 3.368 1.00 31.17 111 PHE A O 1
ATOM 913 N N . SER A 1 112 ? 1.736 -23.920 2.906 1.00 34.84 112 SER A N 1
ATOM 914 C CA . SER A 1 112 ? 0.953 -25.095 3.334 1.00 34.84 112 SER A CA 1
ATOM 915 C C . SER A 1 112 ? -0.520 -25.090 2.867 1.00 34.84 112 SER A C 1
ATOM 917 O O . SER A 1 112 ? -1.449 -25.112 3.666 1.00 34.84 112 SER A O 1
ATOM 919 N N . ASN A 1 113 ? -0.726 -25.166 1.549 1.00 34.53 113 ASN A N 1
ATOM 920 C CA . ASN A 1 113 ? -1.873 -25.841 0.911 1.00 34.53 113 ASN A CA 1
ATOM 921 C C . ASN A 1 113 ? -3.323 -25.427 1.282 1.00 34.53 113 ASN A C 1
ATOM 923 O O . ASN A 1 113 ? -4.223 -26.257 1.156 1.00 34.53 113 ASN A O 1
ATOM 927 N N . GLU A 1 114 ? -3.599 -24.169 1.634 1.00 44.94 114 GLU A N 1
ATOM 928 C CA . GLU A 1 114 ? -4.972 -23.629 1.602 1.00 44.94 114 GLU A CA 1
ATOM 929 C C . GLU A 1 114 ? -5.095 -22.580 0.484 1.00 44.94 114 GLU A C 1
ATOM 931 O O . GLU A 1 114 ? -4.449 -21.536 0.520 1.00 44.94 114 GLU A O 1
ATOM 936 N N . PHE A 1 115 ? -5.891 -22.889 -0.548 1.00 42.72 115 PHE A N 1
ATOM 937 C CA . PHE A 1 115 ? -6.131 -21.998 -1.688 1.00 42.72 115 PHE A CA 1
ATOM 938 C C . PHE A 1 115 ? -7.055 -20.850 -1.274 1.00 42.72 115 PHE A C 1
ATOM 940 O O . PHE A 1 115 ? -8.258 -21.051 -1.095 1.00 42.72 115 PHE A O 1
ATOM 947 N N . CYS A 1 116 ? -6.508 -19.643 -1.179 1.00 46.00 116 CYS A N 1
ATOM 948 C CA . CYS A 1 116 ? -7.316 -18.437 -1.095 1.00 46.00 116 CYS A CA 1
ATOM 949 C C . CYS A 1 116 ? -7.746 -17.992 -2.503 1.00 46.00 116 CYS A C 1
ATOM 951 O O . CYS A 1 116 ? -6.957 -18.047 -3.442 1.00 46.00 116 CYS A O 1
ATOM 953 N N . SER A 1 117 ? -9.008 -17.587 -2.664 1.00 36.41 117 SER A N 1
ATOM 954 C CA . SER A 1 117 ? -9.547 -17.094 -3.949 1.00 36.41 117 SER A CA 1
ATOM 955 C C . SER A 1 117 ? -9.338 -15.579 -4.088 1.00 36.41 117 SER A C 1
ATOM 957 O O . SER A 1 117 ? -9.254 -14.915 -3.058 1.00 36.41 117 SER A O 1
ATOM 959 N N . PRO A 1 118 ? -9.262 -14.988 -5.296 1.00 39.25 118 PRO A N 1
ATOM 960 C CA . PRO A 1 118 ? -9.039 -13.546 -5.442 1.00 39.25 118 PRO A CA 1
ATOM 961 C C . PRO A 1 118 ? -10.090 -12.704 -4.677 1.00 39.25 118 PRO A C 1
ATOM 963 O O . PRO A 1 118 ? -11.240 -13.139 -4.574 1.00 39.25 118 PRO A O 1
ATOM 966 N N 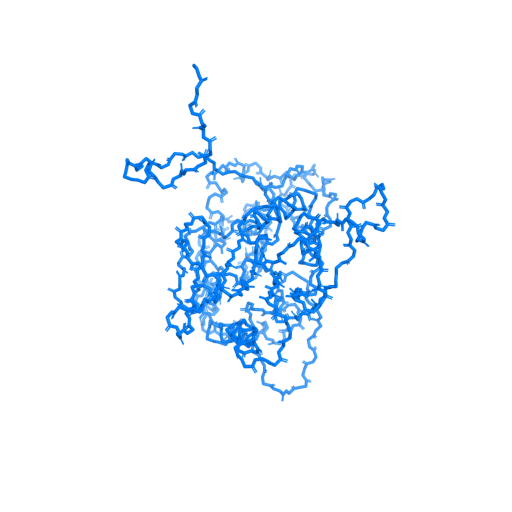. PRO A 1 119 ? -9.711 -11.544 -4.099 1.00 39.31 119 PRO A N 1
ATOM 967 C CA . PRO A 1 119 ? -10.569 -10.776 -3.190 1.00 39.31 119 PRO A CA 1
ATOM 968 C C . PRO A 1 119 ? -11.897 -10.270 -3.760 1.00 39.31 119 PRO A C 1
ATOM 970 O O . PRO A 1 119 ? -12.047 -10.057 -4.960 1.00 39.31 119 PRO A O 1
ATOM 973 N N . SER A 1 120 ? -12.820 -9.926 -2.854 1.00 32.78 120 SER A N 1
ATOM 974 C CA . SER A 1 120 ? -13.957 -9.050 -3.155 1.00 32.78 120 SER A CA 1
ATOM 975 C C . SER A 1 120 ? -14.261 -8.103 -1.982 1.00 32.78 120 SER A C 1
ATOM 977 O O . SER A 1 120 ? -15.152 -8.369 -1.179 1.00 32.78 120 SER A O 1
ATOM 979 N N . SER A 1 121 ? -13.554 -6.965 -1.940 1.00 46.69 121 SER A N 1
ATOM 980 C CA . SER A 1 121 ? -13.659 -5.816 -1.004 1.00 46.69 121 SER A CA 1
ATOM 981 C C . SER A 1 121 ? -12.741 -5.765 0.235 1.00 46.69 121 SER A C 1
ATOM 983 O O . SER A 1 121 ? -12.131 -4.716 0.426 1.00 46.69 121 SER A O 1
ATOM 985 N N . PHE A 1 122 ? -12.558 -6.822 1.041 1.00 46.38 122 PHE A N 1
ATOM 986 C CA . PHE A 1 122 ? -11.649 -6.810 2.214 1.00 46.38 122 PHE A CA 1
ATOM 987 C C . PHE A 1 122 ? -10.306 -7.520 1.967 1.00 46.38 122 PHE A C 1
ATOM 989 O O . PHE A 1 122 ? -9.666 -8.031 2.895 1.00 46.38 122 PHE A O 1
ATOM 996 N N . GLY A 1 123 ? -9.861 -7.549 0.709 1.00 54.56 123 GLY A N 1
ATOM 997 C CA . GLY A 1 123 ? -8.599 -8.174 0.329 1.00 54.56 123 GLY A CA 1
ATOM 998 C C . GLY A 1 123 ? -8.556 -9.648 0.742 1.00 54.56 123 GLY A C 1
ATOM 999 O O . GLY A 1 123 ? -9.527 -10.399 0.614 1.00 54.56 123 GLY A O 1
ATOM 1000 N N . VAL A 1 124 ? -7.423 -10.030 1.325 1.00 55.06 124 VAL A N 1
ATOM 1001 C CA . VAL A 1 124 ? -7.103 -11.391 1.776 1.00 55.06 124 VAL A CA 1
ATOM 1002 C C . VAL A 1 124 ? -8.106 -12.018 2.767 1.00 55.06 124 VAL A C 1
ATOM 1004 O O . VAL A 1 124 ? -8.100 -13.235 2.919 1.00 55.06 124 VAL A O 1
ATOM 1007 N N . PHE A 1 125 ? -8.999 -11.268 3.430 1.00 56.88 125 PHE A N 1
ATOM 1008 C CA . PHE A 1 125 ? -9.951 -11.865 4.386 1.00 56.88 125 PHE A CA 1
ATOM 1009 C C . PHE A 1 125 ? -11.227 -12.444 3.784 1.00 56.88 125 PHE A C 1
ATOM 1011 O O . PHE A 1 125 ? -11.804 -13.354 4.385 1.00 56.88 125 PHE A O 1
ATOM 1018 N N . ASP A 1 126 ? -11.648 -11.968 2.615 1.00 58.69 126 ASP A N 1
ATOM 1019 C CA . ASP A 1 126 ? -12.699 -12.640 1.845 1.00 58.69 126 ASP A CA 1
ATOM 1020 C C . ASP A 1 126 ? -12.092 -13.815 1.058 1.00 58.69 126 ASP A C 1
ATOM 1022 O O . ASP A 1 126 ? -12.711 -14.870 0.922 1.00 58.69 126 ASP A O 1
ATOM 1026 N N . SER A 1 127 ? -10.823 -13.674 0.654 1.00 59.91 127 SER A N 1
ATOM 1027 C CA . SER A 1 127 ? -9.995 -14.722 0.049 1.00 59.91 127 SER A CA 1
ATOM 1028 C C . SER A 1 127 ? -9.696 -15.902 0.979 1.00 59.91 127 SER A C 1
ATOM 1030 O O . SER A 1 127 ? -9.721 -17.049 0.535 1.00 59.91 127 SER A O 1
ATOM 1032 N N . CYS A 1 128 ? -9.389 -15.628 2.253 1.00 69.75 128 CYS A N 1
ATOM 1033 C CA . CYS A 1 128 ? -8.906 -16.588 3.249 1.00 69.75 128 CYS A CA 1
ATOM 1034 C C . CYS A 1 128 ? -9.792 -16.595 4.524 1.00 69.75 128 CYS A C 1
ATOM 1036 O O . CYS A 1 128 ? -9.364 -16.096 5.575 1.00 69.75 128 CYS A O 1
ATOM 1038 N N . PRO A 1 129 ? -10.998 -17.203 4.512 1.00 74.38 129 PRO A N 1
ATOM 1039 C CA . PRO A 1 129 ? -11.893 -17.225 5.679 1.00 74.38 129 PRO A CA 1
ATOM 1040 C C . PRO A 1 129 ? -11.248 -17.781 6.962 1.00 74.38 129 PRO A C 1
ATOM 1042 O O . PRO A 1 129 ? -11.467 -17.251 8.051 1.00 74.38 129 PRO A O 1
ATOM 1045 N N . ASN A 1 130 ? -10.375 -18.788 6.839 1.00 79.31 130 ASN A N 1
ATOM 1046 C CA . ASN A 1 130 ? -9.627 -19.355 7.967 1.00 79.31 130 ASN A CA 1
ATOM 1047 C C . ASN A 1 130 ? -8.722 -18.326 8.663 1.00 79.31 130 ASN A C 1
ATOM 1049 O O . ASN A 1 130 ? -8.542 -18.388 9.879 1.00 79.31 130 ASN A O 1
ATOM 1053 N N . LEU A 1 131 ? -8.157 -17.372 7.916 1.00 76.31 131 LEU A N 1
ATOM 1054 C CA . LEU A 1 131 ? -7.334 -16.302 8.478 1.00 76.31 131 LEU A CA 1
ATOM 1055 C C . LEU A 1 131 ? -8.209 -15.244 9.166 1.00 76.31 131 LEU A C 1
ATOM 1057 O O . LEU A 1 131 ? -7.844 -14.754 10.234 1.00 76.31 131 LEU A O 1
ATOM 1061 N N . ARG A 1 132 ? -9.402 -14.962 8.618 1.00 81.31 132 ARG A N 1
ATOM 1062 C CA . ARG A 1 132 ? -10.393 -14.051 9.221 1.00 81.31 132 ARG A CA 1
ATOM 1063 C C . ARG A 1 132 ? -10.857 -14.551 10.589 1.00 81.31 132 ARG A C 1
ATOM 1065 O O . ARG A 1 132 ? -10.871 -13.782 11.548 1.00 81.31 132 ARG A O 1
ATOM 1072 N N . GLU A 1 133 ? -11.173 -15.841 10.708 1.00 86.44 133 GLU A N 1
ATOM 1073 C CA . GLU A 1 133 ? -11.566 -16.440 11.991 1.00 86.44 133 GLU A CA 1
ATOM 1074 C C . GLU A 1 133 ? -10.389 -16.563 12.976 1.00 86.44 133 GLU A C 1
ATOM 1076 O O . GLU A 1 133 ? -10.572 -16.302 14.166 1.00 86.44 133 GLU A O 1
ATOM 1081 N N . LYS A 1 134 ? -9.165 -16.853 12.502 1.00 86.94 134 LYS A N 1
ATOM 1082 C CA . LYS A 1 134 ? -7.946 -16.789 13.335 1.00 86.94 134 LYS A CA 1
ATOM 1083 C C . LYS A 1 134 ? -7.719 -15.383 13.903 1.00 86.94 134 LYS A C 1
ATOM 1085 O O . LYS A 1 134 ? -7.453 -15.260 15.097 1.00 86.94 134 LYS A O 1
ATOM 1090 N N . LEU A 1 135 ? -7.880 -14.321 13.102 1.00 86.62 135 LEU A N 1
ATOM 1091 C CA . LEU A 1 135 ? -7.767 -12.948 13.608 1.00 86.62 135 LEU A CA 1
ATOM 1092 C C . LEU A 1 135 ? -8.864 -12.638 14.639 1.00 86.62 135 LEU A C 1
ATOM 1094 O O . LEU A 1 135 ? -8.545 -12.110 15.704 1.00 86.62 135 LEU A O 1
ATOM 1098 N N . LYS A 1 136 ? -10.129 -13.000 14.385 1.00 90.06 136 LYS A N 1
ATOM 1099 C CA . LYS A 1 136 ? -11.233 -12.778 15.342 1.00 90.06 136 LYS A 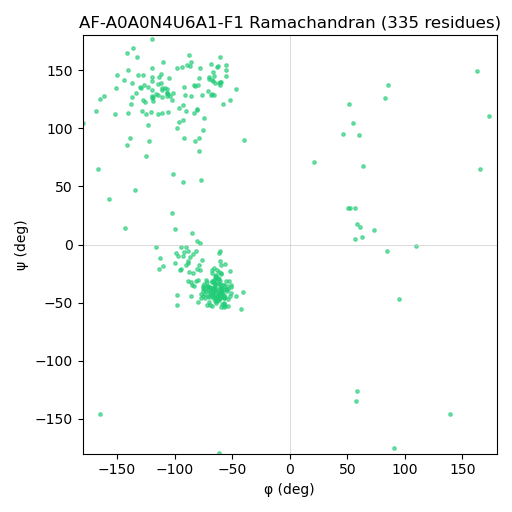CA 1
ATOM 1100 C C . LYS A 1 136 ? -10.978 -13.380 16.728 1.00 90.06 136 LYS A C 1
ATOM 1102 O O . LYS A 1 136 ? -11.435 -12.822 17.719 1.00 90.06 136 LYS A O 1
ATOM 1107 N N . GLN A 1 137 ? -10.247 -14.494 16.793 1.00 91.88 137 GLN A N 1
ATOM 1108 C CA . GLN A 1 137 ? -9.885 -15.192 18.033 1.00 91.88 137 GLN A CA 1
ATOM 1109 C C . GLN A 1 137 ? -8.677 -14.577 18.766 1.00 91.88 137 GLN A C 1
ATOM 1111 O O . GLN A 1 137 ? -8.345 -15.011 19.867 1.00 91.88 137 GLN A O 1
ATOM 1116 N N . SER A 1 138 ? -8.014 -13.572 18.186 1.00 92.50 138 SER A N 1
ATOM 1117 C CA . SER A 1 138 ? -6.849 -12.920 18.792 1.00 92.50 138 SER A CA 1
ATOM 1118 C C . SER A 1 138 ? -7.217 -11.919 19.896 1.00 92.50 138 SER A C 1
ATOM 1120 O O . SER A 1 138 ? -8.260 -11.254 19.869 1.00 92.50 138 SER A O 1
ATOM 1122 N N . GLU A 1 139 ? -6.294 -11.736 20.842 1.00 94.62 139 GLU A N 1
ATOM 1123 C CA . GLU A 1 139 ? -6.366 -10.682 21.860 1.00 94.62 139 GLU A CA 1
ATOM 1124 C C . GLU A 1 139 ? -6.373 -9.277 21.232 1.00 94.62 139 GLU A C 1
ATOM 1126 O O . GLU A 1 139 ? -7.121 -8.404 21.678 1.00 94.62 139 GLU A O 1
ATOM 1131 N N . GLY A 1 140 ? -5.610 -9.071 20.151 1.00 93.12 140 GLY A N 1
ATOM 1132 C CA . GLY A 1 140 ? -5.570 -7.811 19.407 1.00 93.12 140 GLY A CA 1
ATOM 1133 C C . GLY A 1 140 ? -6.941 -7.428 18.849 1.00 93.12 140 GLY A C 1
ATOM 1134 O O . GLY A 1 140 ? -7.462 -6.359 19.172 1.00 93.12 140 GLY A O 1
ATOM 1135 N N . TYR A 1 141 ? -7.582 -8.327 18.097 1.00 92.12 141 TYR A N 1
ATOM 1136 C CA . TYR A 1 141 ? -8.936 -8.108 17.578 1.00 92.12 141 TYR A CA 1
ATOM 1137 C C . TYR A 1 141 ? -9.956 -7.908 18.702 1.00 92.12 141 TYR A C 1
ATOM 1139 O O . TYR A 1 141 ? -10.758 -6.979 18.645 1.00 92.12 141 TYR A O 1
ATOM 1147 N N . THR A 1 142 ? -9.891 -8.719 19.763 1.00 94.06 142 THR A N 1
ATOM 1148 C CA . THR A 1 142 ? -10.770 -8.591 20.939 1.00 94.06 142 THR A CA 1
ATOM 1149 C C . THR A 1 142 ? -10.626 -7.218 21.609 1.00 94.06 142 THR A C 1
ATOM 1151 O O . THR A 1 142 ? -11.623 -6.583 21.959 1.00 94.06 142 THR A O 1
ATOM 1154 N N . THR A 1 143 ? -9.398 -6.707 21.717 1.00 95.00 143 THR A N 1
ATOM 1155 C CA . THR A 1 143 ? -9.090 -5.376 22.261 1.00 95.00 143 THR A CA 1
ATOM 1156 C C . THR A 1 143 ? -9.628 -4.259 21.365 1.00 95.00 143 THR A C 1
ATOM 1158 O O . THR A 1 143 ? -10.227 -3.299 21.858 1.00 95.00 143 THR A O 1
ATOM 1161 N N . LEU A 1 144 ? -9.480 -4.375 20.040 1.00 94.12 144 LEU A N 1
ATOM 1162 C CA . LEU A 1 144 ? -10.071 -3.423 19.092 1.00 94.12 144 LEU A CA 1
ATOM 1163 C C . LEU A 1 144 ? -11.608 -3.494 19.081 1.00 94.12 144 LEU A C 1
ATOM 1165 O O . LEU A 1 144 ? -12.272 -2.465 18.948 1.00 94.12 144 LEU A O 1
ATOM 1169 N N . LEU A 1 145 ? -12.197 -4.672 19.307 1.00 93.56 145 LEU A N 1
ATOM 1170 C CA . LEU A 1 145 ? -13.647 -4.866 19.369 1.00 93.56 145 LEU A CA 1
ATOM 1171 C C . LEU A 1 145 ? -14.278 -4.171 20.588 1.00 93.56 145 LEU A C 1
ATOM 1173 O O . LEU A 1 145 ? -15.435 -3.756 20.512 1.00 93.56 145 LEU A O 1
ATOM 1177 N N . GLN A 1 146 ? -13.521 -3.929 21.660 1.00 93.19 146 GLN A N 1
ATOM 1178 C CA . GLN A 1 146 ? -13.970 -3.100 22.787 1.00 93.19 146 GLN A CA 1
ATOM 1179 C C . GLN A 1 146 ? -13.886 -1.586 22.503 1.00 93.19 146 GLN A C 1
ATOM 1181 O O . GLN A 1 146 ? -14.619 -0.802 23.112 1.00 93.19 146 GLN A O 1
ATOM 1186 N N . ARG A 1 147 ? -13.051 -1.141 21.549 1.00 93.38 147 ARG A N 1
ATOM 1187 C CA . ARG A 1 147 ? -12.961 0.283 21.172 1.00 93.38 147 ARG A CA 1
ATOM 1188 C C . ARG A 1 147 ? -14.259 0.764 20.520 1.00 93.38 147 ARG A C 1
ATOM 1190 O O . ARG A 1 147 ? -14.955 0.018 19.830 1.00 93.38 147 ARG A O 1
ATOM 1197 N N . ASP A 1 148 ? -14.565 2.045 20.724 1.00 92.31 148 ASP A N 1
ATOM 1198 C CA . ASP A 1 148 ? -15.751 2.731 20.189 1.00 92.31 148 ASP A CA 1
ATOM 1199 C C . ASP A 1 148 ? -17.120 2.142 20.591 1.00 92.31 148 ASP A C 1
ATOM 1201 O O . ASP A 1 148 ? -18.114 2.500 19.969 1.00 92.31 148 ASP A O 1
ATOM 1205 N N . ALA A 1 149 ? -17.221 1.307 21.636 1.00 94.69 149 ALA A N 1
ATOM 1206 C CA . ALA A 1 149 ? -18.466 0.635 22.049 1.00 94.69 149 ALA A CA 1
ATOM 1207 C C . ALA A 1 149 ? -19.727 1.532 22.006 1.00 94.69 149 ALA A C 1
ATOM 1209 O O . ALA A 1 149 ? -20.663 1.230 21.266 1.00 94.69 149 ALA A O 1
ATOM 1210 N N . ASN A 1 150 ? -19.719 2.682 22.694 1.00 95.44 150 ASN A N 1
ATOM 1211 C CA . ASN A 1 150 ? -20.847 3.628 22.716 1.00 95.44 150 ASN A CA 1
ATOM 1212 C C . ASN A 1 150 ? -21.199 4.175 21.318 1.00 95.44 150 ASN A C 1
ATOM 1214 O O . ASN A 1 150 ? -22.368 4.369 20.996 1.00 95.44 150 ASN A O 1
ATOM 1218 N N . PHE A 1 151 ? -20.191 4.420 20.474 1.00 95.88 151 PHE A N 1
ATOM 1219 C CA . PHE A 1 151 ? -20.400 4.913 19.113 1.00 95.88 151 PHE A CA 1
ATOM 1220 C C . PHE A 1 151 ? -20.901 3.809 18.176 1.00 95.88 151 PHE A C 1
ATOM 1222 O O . PHE A 1 151 ? -21.768 4.073 17.353 1.00 95.88 151 PHE A O 1
ATOM 1229 N N . LYS A 1 152 ? -20.414 2.570 18.319 1.00 96.12 152 LYS A N 1
ATOM 1230 C CA . LYS A 1 152 ? -20.933 1.418 17.569 1.00 96.12 152 LYS A CA 1
ATOM 1231 C C . LYS A 1 152 ? -22.372 1.109 17.965 1.00 96.12 152 LYS A C 1
ATOM 1233 O O . LYS A 1 152 ? -23.169 0.802 17.089 1.00 96.12 152 LYS A O 1
ATOM 1238 N N . GLN A 1 153 ? -22.734 1.260 19.241 1.00 96.69 153 GLN A N 1
ATOM 1239 C CA . GLN A 1 153 ? -24.122 1.156 19.699 1.00 96.69 153 GLN A CA 1
ATOM 1240 C C . GLN A 1 153 ? -25.003 2.260 19.096 1.00 96.69 153 GLN A C 1
ATOM 1242 O O . GLN A 1 153 ? -26.060 1.958 18.550 1.00 96.69 153 GLN A O 1
ATOM 1247 N N . TRP A 1 154 ? -24.556 3.522 19.130 1.00 96.56 154 TRP A N 1
ATOM 1248 C CA . TRP A 1 154 ? -25.252 4.625 18.458 1.00 96.56 154 TRP A CA 1
ATOM 1249 C C . TRP A 1 154 ? -25.431 4.339 16.961 1.00 96.56 154 TRP A C 1
ATOM 1251 O O . TRP A 1 154 ? -26.556 4.317 16.476 1.00 96.56 154 TRP A O 1
ATOM 1261 N N . LEU A 1 155 ? -24.351 4.014 16.249 1.00 96.06 155 LEU A N 1
ATOM 1262 C CA . LEU A 1 155 ? -24.371 3.753 14.810 1.00 96.06 155 LEU A CA 1
ATOM 1263 C C . LEU A 1 155 ? -25.224 2.526 14.442 1.00 96.06 155 LEU A C 1
ATOM 1265 O O . LEU A 1 155 ? -25.895 2.543 13.412 1.00 96.06 155 LEU A O 1
ATOM 1269 N N . SER A 1 156 ? -25.266 1.502 15.303 1.00 96.62 156 SER A N 1
ATOM 1270 C CA . SER A 1 156 ? -26.181 0.356 15.169 1.00 96.62 156 SER A CA 1
ATOM 1271 C C . SER A 1 156 ? -27.642 0.810 15.207 1.00 96.62 156 SER A C 1
ATOM 1273 O O . SER A 1 156 ? -28.431 0.414 14.355 1.00 96.62 156 SER A O 1
ATOM 1275 N N . ASN A 1 157 ? -28.000 1.705 16.137 1.00 96.88 157 ASN A N 1
ATOM 1276 C CA . ASN A 1 157 ? -29.352 2.264 16.220 1.00 96.88 157 ASN A CA 1
ATOM 1277 C C . ASN A 1 157 ? -29.692 3.141 15.001 1.00 96.88 157 ASN A C 1
ATOM 1279 O O . ASN A 1 157 ? -30.806 3.054 14.493 1.00 96.88 157 ASN A O 1
ATOM 1283 N N . MET A 1 158 ? -28.751 3.964 14.518 1.00 95.62 158 MET A N 1
ATOM 1284 C CA . MET A 1 158 ? -28.999 4.873 13.387 1.00 95.62 158 MET A CA 1
ATOM 1285 C C . MET A 1 158 ? -29.106 4.145 12.035 1.00 95.62 158 MET A C 1
ATOM 1287 O O . MET A 1 158 ? -29.839 4.592 11.154 1.00 95.62 158 MET A O 1
ATOM 1291 N N . THR A 1 159 ? -28.398 3.022 11.861 1.00 93.06 159 THR A N 1
ATOM 1292 C CA . THR A 1 159 ? -28.414 2.200 10.627 1.00 93.06 159 THR A CA 1
ATOM 1293 C C . THR A 1 159 ? -29.404 1.031 10.673 1.00 93.06 159 THR A C 1
ATOM 1295 O O . THR A 1 159 ? -29.787 0.503 9.632 1.00 93.06 159 THR A O 1
ATOM 1298 N N . GLY A 1 160 ? -29.802 0.581 11.866 1.00 94.75 160 GLY A N 1
ATOM 1299 C CA . GLY A 1 160 ? -30.529 -0.677 12.061 1.00 94.75 160 GLY A CA 1
ATOM 1300 C C . GLY A 1 160 ? -29.665 -1.937 11.883 1.00 94.75 160 GLY A C 1
ATOM 1301 O O . GLY A 1 160 ? -30.211 -3.034 11.775 1.00 94.75 160 GLY A O 1
ATOM 1302 N N . LEU A 1 161 ? -28.334 -1.804 11.830 1.00 93.00 161 LEU A N 1
ATOM 1303 C CA . LEU A 1 161 ? -27.382 -2.912 11.679 1.00 93.00 161 LEU A CA 1
ATOM 1304 C C . LEU A 1 161 ? -26.784 -3.348 13.024 1.00 93.00 161 LEU A C 1
ATOM 1306 O O . LEU A 1 161 ? -26.618 -2.545 13.933 1.00 93.00 161 LEU A O 1
ATOM 1310 N N . THR A 1 162 ? -26.394 -4.620 13.151 1.00 93.69 162 THR A N 1
ATOM 1311 C CA . THR A 1 162 ? -25.657 -5.119 14.329 1.00 93.69 162 THR A CA 1
ATOM 1312 C C . THR A 1 162 ? -24.148 -5.044 14.093 1.00 93.69 162 THR A C 1
ATOM 1314 O O . THR A 1 162 ? -23.589 -5.840 13.342 1.00 93.69 162 THR A O 1
ATOM 1317 N N . LEU A 1 163 ? -23.468 -4.098 14.748 1.00 90.62 163 LEU A N 1
ATOM 1318 C CA . LEU A 1 163 ? -22.036 -3.828 14.543 1.00 90.62 163 LEU A CA 1
ATOM 1319 C C . LEU A 1 163 ? -21.134 -4.611 15.519 1.00 90.62 163 LEU A C 1
ATOM 1321 O O . LEU A 1 163 ? -20.315 -4.038 16.240 1.00 90.62 163 LEU A O 1
ATOM 1325 N N . SER A 1 164 ? -21.308 -5.937 15.551 1.00 86.38 164 SER A N 1
ATOM 1326 C CA . SER A 1 164 ? -20.544 -6.875 16.395 1.00 86.38 164 SER A CA 1
ATOM 1327 C C . SER A 1 164 ? -19.250 -7.405 15.757 1.00 86.38 164 SER A C 1
ATOM 1329 O O . SER A 1 164 ? -18.499 -8.119 16.413 1.00 86.38 164 SER A O 1
ATOM 1331 N N . ASP A 1 165 ? -18.995 -7.080 14.490 1.00 85.50 165 ASP A N 1
ATOM 1332 C CA . ASP A 1 165 ? -17.822 -7.495 13.711 1.00 85.50 165 ASP A CA 1
ATOM 1333 C C . ASP A 1 165 ? -17.047 -6.250 13.254 1.00 85.50 165 ASP A C 1
ATOM 1335 O O . ASP A 1 165 ? -17.653 -5.289 12.777 1.00 85.50 165 ASP A O 1
ATOM 1339 N N . LEU A 1 166 ? -15.718 -6.229 13.411 1.00 89.25 166 LEU A N 1
ATOM 1340 C CA . LEU A 1 166 ? -14.911 -5.050 13.074 1.00 89.25 166 LEU A CA 1
ATOM 1341 C C . LEU A 1 166 ? -14.798 -4.820 11.567 1.00 89.25 166 LEU A C 1
ATOM 1343 O O . LEU A 1 166 ? -14.750 -3.664 11.154 1.00 89.25 166 LEU A O 1
ATOM 1347 N N . PHE A 1 167 ? -14.804 -5.882 10.754 1.00 85.31 167 PHE A N 1
ATOM 1348 C CA . PHE A 1 167 ? -14.817 -5.740 9.297 1.00 85.31 167 PHE A CA 1
ATOM 1349 C C . PHE A 1 167 ? -16.125 -5.086 8.854 1.00 85.31 167 PHE A C 1
ATOM 1351 O O . PHE A 1 167 ? -16.091 -4.069 8.171 1.00 85.31 167 PHE A O 1
ATOM 1358 N N . PHE A 1 168 ? -17.269 -5.581 9.341 1.00 87.12 168 PHE A N 1
ATOM 1359 C CA . PHE A 1 168 ? -18.572 -4.982 9.035 1.00 87.12 168 PHE A CA 1
ATOM 1360 C C . PHE A 1 168 ? -18.732 -3.554 9.591 1.00 87.12 168 PHE A C 1
ATOM 1362 O O . PHE A 1 168 ? -19.306 -2.694 8.926 1.00 87.12 168 PHE A O 1
ATOM 1369 N N . TYR A 1 169 ? -18.170 -3.254 10.770 1.00 91.00 169 TYR A N 1
ATOM 1370 C CA . TYR A 1 169 ? -18.083 -1.877 11.275 1.00 91.00 169 TYR A CA 1
ATOM 1371 C C . TYR A 1 169 ? -17.266 -0.975 10.337 1.00 91.00 169 TYR A C 1
ATOM 1373 O O . TYR A 1 169 ? -17.686 0.152 10.074 1.00 91.00 169 TYR A O 1
ATOM 1381 N N . GLN A 1 170 ? -16.153 -1.470 9.781 1.00 88.81 170 GLN A N 1
ATOM 1382 C CA . GLN A 1 170 ? -15.415 -0.741 8.752 1.00 88.81 170 GLN A CA 1
ATOM 1383 C C . GLN A 1 170 ? -16.263 -0.560 7.485 1.00 88.81 170 GLN A C 1
ATOM 1385 O O . GLN A 1 170 ? -16.377 0.568 7.025 1.00 88.81 170 GLN A O 1
ATOM 1390 N N . THR A 1 171 ? -16.951 -1.602 6.993 1.00 85.19 171 THR A N 1
ATOM 1391 C CA . THR A 1 171 ? -17.830 -1.520 5.808 1.00 85.19 171 THR A CA 1
ATOM 1392 C C . THR A 1 171 ? -18.889 -0.423 5.943 1.00 85.19 171 THR A C 1
ATOM 1394 O O . THR A 1 171 ? -19.170 0.288 4.984 1.00 85.19 171 THR A O 1
ATOM 1397 N N . VAL A 1 172 ? -19.474 -0.257 7.134 1.00 90.94 172 VAL A N 1
ATOM 1398 C CA . VAL A 1 172 ? -20.481 0.785 7.399 1.00 90.94 172 VAL A CA 1
ATOM 1399 C C . VAL A 1 172 ? -19.861 2.186 7.443 1.00 90.94 172 VAL A C 1
ATOM 1401 O O . VAL A 1 172 ? -20.483 3.136 6.971 1.00 90.94 172 VAL A O 1
ATOM 1404 N N . LEU A 1 173 ? -18.637 2.334 7.961 1.00 92.12 173 LEU A N 1
ATOM 1405 C CA . LEU A 1 173 ? -17.898 3.601 7.894 1.00 92.12 173 LEU A CA 1
ATOM 1406 C C . LEU A 1 173 ? -17.480 3.941 6.453 1.00 92.12 173 LEU A C 1
ATOM 1408 O O . LEU A 1 173 ? -17.645 5.085 6.037 1.00 92.12 173 LEU A O 1
ATOM 1412 N N . ASP A 1 174 ? -16.986 2.957 5.696 1.00 86.06 174 ASP A N 1
ATOM 1413 C CA . ASP A 1 174 ? -16.655 3.075 4.273 1.00 86.06 174 ASP A CA 1
ATOM 1414 C C . ASP A 1 174 ? -17.885 3.535 3.471 1.00 86.06 174 ASP A C 1
ATOM 1416 O O . ASP A 1 174 ? -17.820 4.546 2.779 1.00 86.06 174 ASP A O 1
ATOM 1420 N N . GLU A 1 175 ? -19.031 2.867 3.631 1.00 86.12 175 GLU A N 1
ATOM 1421 C CA . GLU A 1 175 ? -20.295 3.212 2.965 1.00 86.12 175 GLU A CA 1
ATOM 1422 C C . GLU A 1 175 ? -20.741 4.658 3.255 1.00 86.12 175 GLU A C 1
ATOM 1424 O O . GLU A 1 175 ? -21.122 5.381 2.335 1.00 86.12 175 GLU A O 1
ATOM 1429 N N . LEU A 1 176 ? -20.653 5.120 4.508 1.00 92.44 176 LEU A N 1
ATOM 1430 C CA . LEU A 1 176 ? -21.011 6.498 4.878 1.00 92.44 176 LEU A CA 1
ATOM 1431 C C . LEU A 1 176 ? -20.067 7.540 4.259 1.00 92.44 176 LEU A C 1
ATOM 1433 O O . LEU A 1 176 ? -20.523 8.588 3.806 1.00 92.44 176 LEU A O 1
ATOM 1437 N N . ILE A 1 177 ? -18.764 7.256 4.201 1.00 90.19 177 ILE A N 1
ATOM 1438 C CA . ILE A 1 177 ? -17.771 8.144 3.576 1.00 90.19 177 ILE A CA 1
ATOM 1439 C C . ILE A 1 177 ? -17.962 8.171 2.049 1.00 90.19 177 ILE A C 1
ATOM 1441 O O . ILE A 1 177 ? -17.933 9.237 1.435 1.00 90.19 177 ILE A O 1
ATOM 1445 N N . ILE A 1 178 ? -18.235 7.019 1.432 1.00 84.69 178 ILE A N 1
ATOM 1446 C CA . ILE A 1 178 ? -18.503 6.889 -0.007 1.00 84.69 178 ILE A CA 1
ATOM 1447 C C . ILE A 1 178 ? -19.785 7.643 -0.395 1.00 84.69 178 ILE A C 1
ATOM 1449 O O . ILE A 1 178 ? -19.763 8.422 -1.348 1.00 84.69 178 ILE A O 1
ATOM 1453 N N . ARG A 1 179 ? -20.876 7.493 0.371 1.00 86.62 179 ARG A N 1
ATOM 1454 C CA . ARG A 1 179 ? -22.135 8.238 0.168 1.00 86.62 179 ARG A CA 1
ATOM 1455 C C . ARG A 1 179 ? -21.997 9.749 0.364 1.00 86.62 179 ARG A C 1
ATOM 1457 O O . ARG A 1 179 ? -22.758 10.496 -0.239 1.00 86.62 179 ARG A O 1
ATOM 1464 N N . HIS A 1 180 ? -21.058 10.203 1.195 1.00 89.19 180 HIS A N 1
ATOM 1465 C CA . HIS A 1 180 ? -20.752 11.627 1.348 1.00 89.19 180 HIS A CA 1
ATOM 1466 C C . HIS A 1 180 ? -19.949 12.183 0.158 1.00 89.19 180 HIS A C 1
ATOM 1468 O O . HIS A 1 180 ? -20.210 13.294 -0.299 1.00 89.19 180 HIS A O 1
ATOM 1474 N N . ASN A 1 181 ? -18.983 11.411 -0.352 1.00 83.12 181 ASN A N 1
ATOM 1475 C CA . ASN A 1 181 ? -18.037 11.867 -1.375 1.00 83.12 181 ASN A CA 1
ATOM 1476 C C . ASN A 1 181 ? -18.554 11.727 -2.821 1.00 83.12 181 ASN A C 1
ATOM 1478 O O . ASN A 1 181 ? -18.186 12.529 -3.684 1.00 83.12 181 ASN A O 1
ATOM 1482 N N . LEU A 1 182 ? -19.378 10.714 -3.119 1.00 79.31 182 LEU A N 1
ATOM 1483 C CA . LEU A 1 182 ? -19.866 10.445 -4.476 1.00 79.31 182 LEU A CA 1
ATOM 1484 C C . LEU A 1 182 ? -21.185 11.165 -4.780 1.00 79.31 182 LEU A C 1
ATOM 1486 O O . LEU A 1 182 ? -22.186 11.018 -4.080 1.00 79.31 182 LEU A O 1
ATOM 1490 N N . LYS A 1 183 ? -21.218 11.887 -5.906 1.00 78.88 183 LYS A N 1
ATOM 1491 C CA . LYS A 1 183 ? -22.437 12.547 -6.398 1.00 78.88 183 LYS A CA 1
ATOM 1492 C C . LYS A 1 183 ? -23.497 11.510 -6.777 1.00 78.88 183 LYS A C 1
ATOM 1494 O O . LYS A 1 183 ? -23.186 10.527 -7.442 1.00 78.88 183 LYS A O 1
ATOM 1499 N N . GLY A 1 184 ? -24.755 11.785 -6.438 1.00 78.06 184 GLY A N 1
ATOM 1500 C CA . GLY A 1 184 ? -25.892 10.923 -6.778 1.00 78.06 184 GLY A CA 1
ATOM 1501 C C . GLY A 1 184 ? -26.129 9.771 -5.800 1.00 78.06 184 GLY A C 1
ATOM 1502 O O . GLY A 1 184 ? -27.150 9.103 -5.919 1.00 78.06 184 GLY A O 1
ATOM 1503 N N . LEU A 1 185 ? -25.245 9.576 -4.817 1.00 80.25 185 LEU A N 1
ATOM 1504 C CA . LEU A 1 185 ? -25.554 8.790 -3.627 1.00 80.25 185 LEU A CA 1
ATOM 1505 C C . LEU A 1 185 ? -26.208 9.683 -2.569 1.00 80.25 185 LEU A C 1
ATOM 1507 O O . LEU A 1 185 ? -25.976 10.893 -2.529 1.00 80.25 185 LEU A O 1
ATOM 1511 N N . PHE A 1 186 ? -27.016 9.074 -1.702 1.00 85.75 186 PHE A N 1
ATOM 1512 C CA . PHE A 1 186 ? -27.741 9.779 -0.651 1.00 85.75 186 PHE A CA 1
ATOM 1513 C C . PHE A 1 186 ? -27.342 9.267 0.737 1.00 85.75 186 PHE A C 1
ATOM 1515 O O . PHE A 1 186 ? -27.379 8.067 1.034 1.00 85.75 186 PHE A O 1
ATOM 1522 N N . LEU A 1 187 ? -26.974 10.208 1.605 1.00 88.75 187 LEU A N 1
ATOM 1523 C CA . LEU A 1 187 ? -26.868 9.982 3.042 1.00 88.75 187 LEU A CA 1
ATOM 1524 C C . LEU A 1 187 ? -28.267 10.023 3.678 1.00 88.75 187 LEU A C 1
ATOM 1526 O O . LEU A 1 187 ? -29.072 10.875 3.294 1.00 88.75 187 LEU A O 1
ATOM 1530 N N . PRO A 1 188 ? -28.542 9.188 4.695 1.00 90.25 188 PRO A N 1
ATOM 1531 C CA . PRO A 1 188 ? -29.656 9.419 5.610 1.00 90.25 188 PRO A CA 1
ATOM 1532 C C . PRO A 1 188 ? -29.570 10.810 6.253 1.00 90.25 188 PRO A C 1
ATOM 1534 O O . PRO A 1 188 ? -28.468 11.297 6.516 1.00 90.25 188 PRO A O 1
ATOM 1537 N N . GLU A 1 189 ? -30.712 11.416 6.594 1.00 90.19 189 GLU A N 1
ATOM 1538 C CA . GLU A 1 189 ? -30.768 12.760 7.200 1.00 90.19 189 GLU A CA 1
ATOM 1539 C C . GLU A 1 189 ? -29.844 12.894 8.426 1.00 90.19 189 GLU A C 1
ATOM 1541 O O . GLU A 1 189 ? -29.105 13.869 8.550 1.00 90.19 189 GLU A O 1
ATOM 1546 N N . TRP A 1 190 ? -29.800 11.872 9.288 1.00 92.31 190 TRP A N 1
ATOM 1547 C CA . TRP A 1 190 ? -28.966 11.865 10.496 1.00 92.31 190 TRP A CA 1
ATOM 1548 C C . TRP A 1 190 ? -27.452 11.871 10.238 1.00 92.31 190 TRP A C 1
ATOM 1550 O O . TRP A 1 190 ? -26.693 12.207 11.144 1.00 92.31 190 TRP A O 1
ATOM 1560 N N . ALA A 1 191 ? -27.011 11.484 9.039 1.00 92.75 191 ALA A N 1
ATOM 1561 C CA . ALA A 1 191 ? -25.609 11.478 8.622 1.00 92.75 191 ALA A CA 1
ATOM 1562 C C . ALA A 1 191 ? -25.241 12.715 7.779 1.00 92.75 191 ALA A C 1
ATOM 1564 O O . ALA A 1 191 ? -24.071 12.911 7.448 1.00 92.75 191 ALA A O 1
ATOM 1565 N N . ASN A 1 192 ? -26.225 13.540 7.409 1.00 84.25 192 ASN A N 1
ATOM 1566 C CA . ASN A 1 192 ? -26.062 14.634 6.462 1.00 84.25 192 ASN A CA 1
ATOM 1567 C C . ASN A 1 192 ? -25.412 15.871 7.112 1.00 84.25 192 ASN A C 1
ATOM 1569 O O . ASN A 1 192 ? -26.088 16.741 7.661 1.00 84.25 192 ASN A O 1
ATOM 1573 N N . GLY A 1 193 ? -24.082 15.952 7.042 1.00 81.44 193 GLY A N 1
ATOM 1574 C CA . GLY A 1 193 ? -23.325 17.160 7.373 1.00 81.44 193 GLY A CA 1
ATOM 1575 C C . GLY A 1 193 ? -21.837 16.906 7.618 1.00 81.44 193 GLY A C 1
ATOM 1576 O O . GLY A 1 193 ? -21.447 15.852 8.122 1.00 81.44 193 GLY A O 1
ATOM 1577 N N . ASP A 1 194 ? -21.006 17.902 7.305 1.00 81.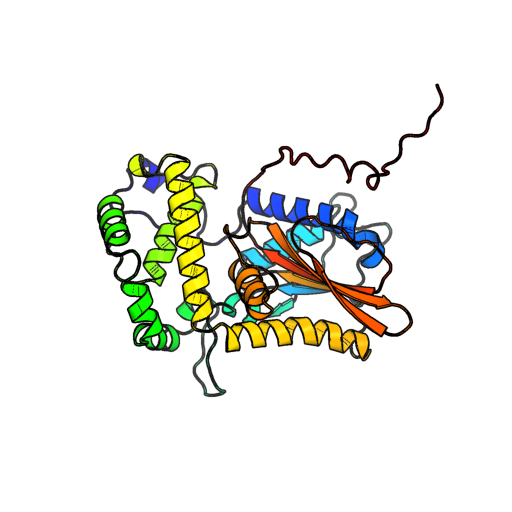94 194 ASP A N 1
ATOM 1578 C CA . ASP A 1 194 ? -19.535 17.838 7.342 1.00 81.94 194 ASP A CA 1
ATOM 1579 C C . ASP A 1 194 ? -18.977 17.305 8.675 1.00 81.94 194 ASP A C 1
ATOM 1581 O O . ASP A 1 194 ? -18.017 16.537 8.693 1.00 81.94 194 ASP A O 1
ATOM 1585 N N . HIS A 1 195 ? -19.621 17.645 9.797 1.00 88.69 195 HIS A N 1
ATOM 1586 C CA . HIS A 1 195 ? -19.248 17.168 11.132 1.00 88.69 195 HIS A CA 1
ATOM 1587 C C . HIS A 1 195 ? -19.298 15.635 11.263 1.00 88.69 195 HIS A C 1
ATOM 1589 O O . HIS A 1 195 ? -18.408 15.030 11.865 1.00 88.69 195 HIS A O 1
ATOM 1595 N N . TYR A 1 196 ? -20.314 14.991 10.681 1.00 91.19 196 TYR A N 1
ATOM 1596 C CA . TYR A 1 196 ? -20.428 13.534 10.688 1.00 91.19 196 TYR A CA 1
ATOM 1597 C C . TYR A 1 196 ? -19.415 12.891 9.741 1.00 91.19 196 TYR A C 1
ATOM 1599 O O . TYR A 1 196 ? -18.769 11.919 10.125 1.00 91.19 196 TYR A O 1
ATOM 1607 N N . SER A 1 197 ? -19.198 13.479 8.561 1.00 89.69 197 SER A N 1
ATOM 1608 C CA . SER A 1 197 ? -18.151 13.060 7.618 1.00 89.69 197 SER A CA 1
ATOM 1609 C C . SER A 1 197 ? -16.753 13.063 8.256 1.00 89.69 197 SER A C 1
ATOM 1611 O O . SER A 1 197 ? -16.019 12.074 8.161 1.00 89.69 197 SER A O 1
ATOM 1613 N N . GLU A 1 198 ? -16.412 14.116 9.007 1.00 92.31 198 GLU A N 1
ATOM 1614 C CA . GLU A 1 198 ? -15.159 14.209 9.764 1.00 92.31 198 GLU A CA 1
ATOM 1615 C C . GLU A 1 198 ? -15.053 13.105 10.836 1.00 92.31 198 GLU A C 1
ATOM 1617 O O . GLU A 1 198 ? -14.015 12.445 10.958 1.00 92.31 198 GLU A O 1
ATOM 1622 N N . ILE A 1 199 ? -16.136 12.856 11.584 1.00 94.69 199 ILE A N 1
ATOM 1623 C CA . ILE A 1 199 ? -16.207 11.795 12.601 1.00 94.69 199 ILE A CA 1
ATOM 1624 C C . ILE A 1 199 ? -16.025 10.407 11.973 1.00 94.69 199 ILE A C 1
ATOM 1626 O O . ILE A 1 199 ? -15.238 9.610 12.492 1.00 94.69 199 ILE A O 1
ATOM 1630 N N . PHE A 1 200 ? -16.721 10.104 10.874 1.00 94.81 200 PHE A N 1
ATOM 1631 C CA . PHE A 1 200 ? -16.613 8.814 10.188 1.00 94.81 200 PHE A CA 1
ATOM 1632 C C . PHE A 1 200 ? -15.207 8.619 9.621 1.00 94.81 200 PHE A C 1
ATOM 1634 O O . PHE A 1 200 ? -14.595 7.583 9.874 1.00 94.81 200 PHE A O 1
ATOM 1641 N N . SER A 1 201 ? -14.649 9.637 8.959 1.00 93.25 201 SER A N 1
ATOM 1642 C CA . SER A 1 201 ? -13.306 9.596 8.366 1.00 93.25 201 SER A CA 1
ATOM 1643 C C . SER A 1 201 ? -12.216 9.363 9.416 1.00 93.25 201 SER A C 1
ATOM 1645 O O . SER A 1 201 ? -11.382 8.469 9.258 1.00 93.25 201 SER A O 1
ATOM 1647 N N . LYS A 1 202 ? -12.259 10.084 10.546 1.00 95.00 202 LYS A N 1
ATOM 1648 C CA . LYS A 1 202 ? -11.312 9.894 11.661 1.00 95.00 202 LYS A CA 1
ATOM 1649 C C . LYS A 1 202 ? -11.460 8.526 12.333 1.00 95.00 202 LYS A C 1
ATOM 1651 O O . LYS A 1 202 ? -10.466 7.943 12.771 1.00 95.00 202 LYS A O 1
ATOM 1656 N N . LYS A 1 203 ? -12.680 7.982 12.399 1.00 95.06 203 LYS A N 1
ATOM 1657 C CA . LYS A 1 203 ? -12.937 6.638 12.938 1.00 95.06 203 LYS A CA 1
ATOM 1658 C C . LYS A 1 203 ? -12.490 5.530 11.996 1.00 95.06 203 LYS A C 1
ATOM 1660 O O . LYS A 1 203 ? -11.847 4.603 12.486 1.00 95.06 203 LYS A O 1
ATOM 1665 N N . LYS A 1 204 ? -12.747 5.649 10.686 1.00 92.19 204 LYS A N 1
ATOM 1666 C CA . LYS A 1 204 ? -12.216 4.734 9.666 1.00 92.19 204 LYS A CA 1
ATOM 1667 C C . LYS A 1 204 ? -10.695 4.722 9.738 1.00 92.19 204 LYS A C 1
ATOM 1669 O O . LYS A 1 204 ? -10.131 3.651 9.916 1.00 92.19 204 LYS A O 1
ATOM 1674 N N . LEU A 1 205 ? -10.044 5.889 9.676 1.00 92.31 205 LEU A N 1
ATOM 1675 C CA . LEU A 1 205 ? -8.583 5.984 9.733 1.00 92.31 205 LEU A CA 1
ATOM 1676 C C . LEU A 1 205 ? -8.022 5.267 10.958 1.00 92.31 205 LEU A C 1
ATOM 1678 O O . LEU A 1 205 ? -7.149 4.418 10.821 1.00 92.31 205 LEU A O 1
ATOM 1682 N N . ARG A 1 206 ? -8.532 5.585 12.155 1.00 93.75 206 ARG A N 1
ATOM 1683 C CA . ARG A 1 206 ? -8.037 4.961 13.384 1.00 93.75 206 ARG A CA 1
ATOM 1684 C C . ARG A 1 206 ? -8.275 3.451 13.383 1.00 93.75 206 ARG A C 1
ATOM 1686 O O . ARG A 1 206 ? -7.362 2.727 13.748 1.00 93.75 206 ARG A O 1
ATOM 1693 N N . LEU A 1 207 ? -9.455 2.985 12.965 1.00 91.94 207 LEU A N 1
ATOM 1694 C CA . LEU A 1 207 ? -9.770 1.556 12.870 1.00 91.94 207 LEU A CA 1
ATOM 1695 C C . LEU A 1 207 ? -8.823 0.834 11.901 1.00 91.94 207 LEU A C 1
ATOM 1697 O O . LEU A 1 207 ? -8.278 -0.203 12.254 1.00 91.94 207 LEU A O 1
ATOM 1701 N N . HIS A 1 208 ? -8.590 1.410 10.723 1.00 87.50 208 HIS A N 1
ATOM 1702 C CA . HIS A 1 208 ? -7.729 0.872 9.671 1.00 87.50 208 HIS A CA 1
ATOM 1703 C C . HIS A 1 208 ? -6.246 0.847 10.102 1.00 87.50 208 HIS A C 1
ATOM 1705 O O . HIS A 1 208 ? -5.580 -0.178 9.984 1.00 87.50 208 HIS A O 1
ATOM 1711 N N . VAL A 1 209 ? -5.748 1.928 10.715 1.00 90.50 209 VAL A N 1
ATOM 1712 C CA . VAL A 1 209 ? -4.401 2.010 11.316 1.00 90.50 209 VAL A CA 1
ATOM 1713 C C . VAL A 1 209 ? -4.236 1.047 12.498 1.00 90.50 209 VAL A C 1
ATOM 1715 O O . VAL A 1 209 ? -3.175 0.448 12.661 1.00 90.50 209 VAL A O 1
ATOM 1718 N N . ASP A 1 210 ? -5.256 0.893 13.344 1.00 91.00 210 ASP A N 1
ATOM 1719 C CA . ASP A 1 210 ? -5.244 -0.066 14.453 1.00 91.00 210 ASP A CA 1
ATOM 1720 C C . ASP A 1 210 ? -5.260 -1.521 13.952 1.00 91.00 210 ASP A C 1
ATOM 1722 O O . ASP A 1 210 ? -4.578 -2.362 14.532 1.00 91.00 210 ASP A O 1
ATOM 1726 N N . PHE A 1 211 ? -5.989 -1.808 12.869 1.00 86.75 211 PHE A N 1
ATOM 1727 C CA . PHE A 1 211 ? -5.997 -3.105 12.188 1.00 86.75 211 PHE A CA 1
ATOM 1728 C C . PHE A 1 211 ? -4.623 -3.445 11.594 1.00 86.75 211 PHE A C 1
ATOM 1730 O O . PHE A 1 211 ? -4.098 -4.521 11.870 1.00 86.75 211 PHE A O 1
ATOM 1737 N N . ILE A 1 212 ? -4.025 -2.522 10.830 1.00 86.75 212 ILE A N 1
ATOM 1738 C CA . ILE A 1 212 ? -2.702 -2.693 10.207 1.00 86.75 212 ILE A CA 1
ATOM 1739 C C . ILE A 1 212 ? -1.629 -3.000 11.261 1.00 86.75 212 ILE A C 1
ATOM 1741 O O . ILE A 1 212 ? -0.790 -3.870 11.050 1.00 86.75 212 ILE A O 1
ATOM 1745 N N . LYS A 1 213 ? -1.684 -2.366 12.442 1.00 89.88 213 LYS A N 1
ATOM 1746 C CA . LYS A 1 213 ? -0.752 -2.641 13.557 1.00 89.88 213 LYS A CA 1
ATOM 1747 C C . LYS A 1 213 ? -0.768 -4.081 14.070 1.00 89.88 213 LYS A C 1
ATOM 1749 O O . LYS A 1 213 ? 0.174 -4.457 14.757 1.00 89.88 213 LYS A O 1
ATOM 1754 N N . LEU A 1 214 ? -1.798 -4.877 13.776 1.00 88.88 214 LEU A N 1
ATOM 1755 C CA . LEU A 1 214 ? -1.828 -6.291 14.162 1.00 88.88 214 LEU A CA 1
ATOM 1756 C C . LEU A 1 214 ? -0.932 -7.174 13.266 1.00 88.88 214 LEU A C 1
ATOM 1758 O O . LEU A 1 214 ? -0.685 -8.318 13.631 1.00 88.88 214 LEU A O 1
ATOM 1762 N N . PHE A 1 215 ? -0.464 -6.649 12.124 1.00 84.69 215 PHE A N 1
ATOM 1763 C CA . PHE A 1 215 ? 0.288 -7.373 11.082 1.00 84.69 215 PHE A CA 1
ATOM 1764 C C . PHE A 1 215 ? 1.392 -6.519 10.433 1.00 84.69 215 PHE A C 1
ATOM 1766 O O . PHE A 1 215 ? 1.890 -6.855 9.361 1.00 84.69 215 PHE A O 1
ATOM 1773 N N . ILE A 1 216 ? 1.741 -5.381 11.044 1.00 87.12 216 ILE A N 1
ATOM 1774 C CA . ILE A 1 216 ? 2.599 -4.354 10.436 1.00 87.12 216 ILE A CA 1
ATOM 1775 C C . ILE A 1 216 ? 3.992 -4.882 10.083 1.00 87.12 216 ILE A C 1
ATOM 1777 O O . ILE A 1 216 ? 4.556 -4.447 9.083 1.00 87.12 216 ILE A O 1
ATOM 1781 N N . ASP A 1 217 ? 4.508 -5.840 10.852 1.00 86.56 217 ASP A N 1
ATOM 1782 C CA . ASP A 1 217 ? 5.821 -6.434 10.618 1.00 86.56 217 ASP A CA 1
ATOM 1783 C C . ASP A 1 217 ? 5.828 -7.287 9.338 1.00 86.56 217 ASP A C 1
ATOM 1785 O O . ASP A 1 217 ? 6.647 -7.046 8.453 1.00 86.56 217 ASP A O 1
ATOM 1789 N N . ASP A 1 218 ? 4.883 -8.223 9.190 1.00 82.50 218 ASP A N 1
ATOM 1790 C CA . ASP A 1 218 ? 4.780 -9.107 8.021 1.00 82.50 218 ASP A CA 1
ATOM 1791 C C . ASP A 1 218 ? 4.337 -8.346 6.760 1.00 82.50 218 ASP A C 1
ATOM 1793 O O . ASP A 1 218 ? 4.971 -8.424 5.707 1.00 82.50 218 ASP A O 1
ATOM 1797 N N . ALA A 1 219 ? 3.263 -7.558 6.869 1.00 82.56 219 ALA A N 1
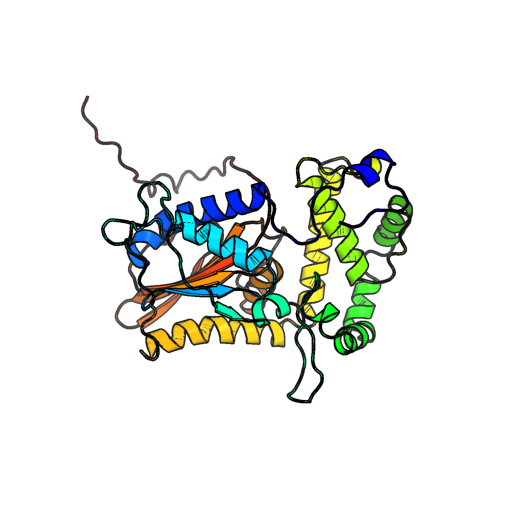ATOM 1798 C CA . ALA A 1 219 ? 2.702 -6.788 5.760 1.00 82.56 219 ALA A CA 1
ATOM 1799 C C . ALA A 1 219 ? 3.646 -5.676 5.276 1.00 82.56 219 ALA A C 1
ATOM 1801 O O . ALA A 1 219 ? 3.754 -5.408 4.075 1.00 82.56 219 ALA A O 1
ATOM 1802 N N . GLY A 1 220 ? 4.337 -5.028 6.215 1.00 85.06 220 GLY A N 1
ATOM 1803 C CA . GLY A 1 220 ? 5.344 -4.017 5.931 1.00 85.06 220 GLY A CA 1
ATOM 1804 C C . GLY A 1 220 ? 6.598 -4.610 5.297 1.00 85.06 220 GLY A C 1
ATOM 1805 O O . GLY A 1 220 ? 7.082 -4.060 4.307 1.00 85.06 220 GLY A O 1
ATOM 1806 N N . ALA A 1 221 ? 7.071 -5.762 5.788 1.00 85.69 221 ALA A N 1
ATOM 1807 C CA . ALA A 1 221 ? 8.191 -6.483 5.187 1.00 85.69 221 ALA A CA 1
ATOM 1808 C C . ALA A 1 221 ? 7.887 -6.932 3.749 1.00 85.69 221 ALA A C 1
ATOM 1810 O O . ALA A 1 221 ? 8.725 -6.737 2.872 1.00 85.69 221 ALA A O 1
ATOM 1811 N N . LEU A 1 222 ? 6.686 -7.460 3.477 1.00 85.50 222 LEU A N 1
ATOM 1812 C CA . LEU A 1 222 ? 6.269 -7.867 2.126 1.00 85.50 222 LEU A CA 1
ATOM 1813 C C . LEU A 1 222 ? 6.224 -6.689 1.137 1.00 85.50 222 LEU A C 1
ATOM 1815 O O . LEU A 1 222 ? 6.651 -6.835 -0.010 1.00 85.50 222 LEU A O 1
ATOM 1819 N N . LEU A 1 223 ? 5.750 -5.510 1.561 1.00 85.31 223 LEU A N 1
ATOM 1820 C CA . LEU A 1 223 ? 5.813 -4.313 0.715 1.00 85.31 223 LEU A CA 1
ATOM 1821 C C . LEU A 1 223 ? 7.233 -3.757 0.569 1.00 85.31 223 LEU A C 1
ATOM 1823 O O . LEU A 1 223 ? 7.592 -3.303 -0.518 1.00 85.31 223 LEU A O 1
ATOM 1827 N N . LEU A 1 224 ? 8.057 -3.814 1.620 1.00 86.38 224 LEU A N 1
ATOM 1828 C CA . LEU A 1 224 ? 9.462 -3.434 1.514 1.00 86.38 224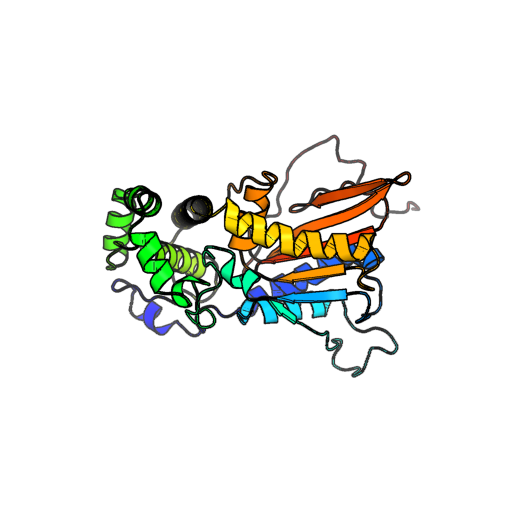 LEU A CA 1
ATOM 1829 C C . LEU A 1 224 ? 10.207 -4.343 0.535 1.00 86.38 224 LEU A C 1
ATOM 1831 O O . LEU A 1 224 ? 10.935 -3.822 -0.304 1.00 86.38 224 LEU A O 1
ATOM 1835 N N . ASP A 1 225 ? 10.004 -5.659 0.575 1.00 85.38 225 ASP A N 1
ATOM 1836 C CA . ASP A 1 225 ? 10.608 -6.601 -0.375 1.00 85.38 225 ASP A CA 1
ATOM 1837 C C . ASP A 1 225 ? 10.162 -6.301 -1.817 1.00 85.38 225 ASP A C 1
ATOM 1839 O O . ASP A 1 225 ? 10.999 -6.115 -2.701 1.00 85.38 225 ASP A O 1
ATOM 1843 N N . LEU A 1 226 ? 8.858 -6.105 -2.053 1.00 86.00 226 LEU A N 1
ATOM 1844 C CA . LEU A 1 226 ? 8.314 -5.778 -3.378 1.00 86.00 226 LEU A CA 1
ATOM 1845 C C . LEU A 1 226 ? 8.899 -4.482 -3.977 1.00 86.00 226 LEU A C 1
ATOM 1847 O O . LEU A 1 226 ? 9.256 -4.440 -5.160 1.00 86.00 226 LEU A O 1
ATOM 1851 N N . PHE A 1 227 ? 9.013 -3.412 -3.186 1.00 84.31 227 PHE A N 1
ATOM 1852 C CA . PHE A 1 227 ? 9.505 -2.125 -3.691 1.00 84.31 227 PHE A CA 1
ATOM 1853 C C . PHE A 1 227 ? 11.033 -2.026 -3.693 1.00 84.31 227 PHE A C 1
ATOM 1855 O O . PHE A 1 227 ? 11.594 -1.445 -4.622 1.00 84.31 227 PHE A O 1
ATOM 1862 N N . SER A 1 228 ? 11.724 -2.622 -2.717 1.00 81.69 228 SER A N 1
ATOM 1863 C CA . SER A 1 228 ? 13.192 -2.614 -2.671 1.00 81.69 228 SER A CA 1
ATOM 1864 C C . SER A 1 228 ? 13.816 -3.561 -3.693 1.00 81.69 228 SER A C 1
ATOM 1866 O O . SER A 1 228 ? 14.769 -3.149 -4.346 1.00 81.69 228 SER A O 1
ATOM 1868 N N . SER A 1 229 ? 13.245 -4.747 -3.948 1.00 84.56 229 SER A N 1
ATOM 1869 C CA . SER A 1 229 ? 13.699 -5.639 -5.034 1.00 84.56 229 SER A CA 1
ATOM 1870 C C . SER A 1 229 ? 13.649 -4.951 -6.403 1.00 84.56 229 SER A C 1
ATOM 1872 O O . SER A 1 229 ? 14.549 -5.124 -7.221 1.00 84.56 229 SER A O 1
ATOM 1874 N N . SER A 1 230 ? 12.654 -4.083 -6.621 1.00 83.50 230 SER A N 1
ATOM 1875 C CA . SER A 1 230 ? 12.539 -3.264 -7.836 1.00 83.50 230 SER A CA 1
ATOM 1876 C C . SER A 1 230 ? 13.676 -2.249 -7.994 1.00 83.50 230 SER A C 1
ATOM 1878 O O . SER A 1 230 ? 14.014 -1.904 -9.120 1.00 83.50 230 SER A O 1
ATOM 1880 N N . ILE A 1 231 ? 14.259 -1.760 -6.894 1.00 79.75 231 ILE A N 1
ATOM 1881 C CA . ILE A 1 231 ? 15.404 -0.833 -6.890 1.00 79.75 231 ILE A CA 1
ATOM 1882 C C . ILE A 1 231 ? 16.719 -1.624 -6.975 1.00 79.75 231 ILE A C 1
ATOM 1884 O O . ILE A 1 231 ? 17.594 -1.297 -7.775 1.00 79.75 231 ILE A O 1
ATOM 1888 N N . ASP A 1 232 ? 16.825 -2.706 -6.206 1.00 81.06 232 ASP A N 1
ATOM 1889 C CA . ASP A 1 232 ? 17.971 -3.615 -6.140 1.00 81.06 232 ASP A CA 1
ATOM 1890 C C . ASP A 1 232 ? 18.280 -4.275 -7.497 1.00 81.06 232 ASP A C 1
ATOM 1892 O O . ASP A 1 232 ? 19.444 -4.361 -7.897 1.00 81.06 232 ASP A O 1
ATOM 1896 N N . ASP A 1 233 ? 17.248 -4.656 -8.259 1.00 87.81 233 ASP A N 1
ATOM 1897 C CA . ASP A 1 233 ? 17.390 -5.138 -9.636 1.00 87.81 233 ASP A CA 1
ATOM 1898 C C . ASP A 1 233 ? 17.929 -4.068 -10.599 1.00 87.81 233 ASP A C 1
ATOM 1900 O O . ASP A 1 233 ? 18.569 -4.427 -11.591 1.00 87.81 233 ASP A O 1
ATOM 1904 N N . ILE A 1 234 ? 17.696 -2.772 -10.345 1.00 84.25 234 ILE A N 1
ATOM 1905 C CA . ILE A 1 234 ? 18.246 -1.690 -11.179 1.00 84.25 234 ILE A CA 1
ATOM 1906 C C . ILE A 1 234 ? 19.707 -1.434 -10.809 1.00 84.25 234 ILE A C 1
ATOM 1908 O O . ILE A 1 234 ? 20.558 -1.438 -11.698 1.00 84.25 234 ILE A O 1
ATOM 1912 N N . ILE A 1 235 ? 20.009 -1.277 -9.514 1.00 82.12 235 ILE A N 1
ATOM 1913 C CA . ILE A 1 235 ? 21.378 -1.077 -9.001 1.00 82.12 235 ILE A CA 1
ATOM 1914 C C . ILE A 1 235 ? 22.297 -2.201 -9.508 1.00 82.12 235 ILE A C 1
ATOM 1916 O O . ILE A 1 235 ? 23.357 -1.953 -10.087 1.00 82.12 235 ILE A O 1
ATOM 1920 N N . HIS A 1 236 ? 21.845 -3.452 -9.408 1.00 87.62 236 HIS A N 1
ATOM 1921 C CA . HIS A 1 236 ? 22.600 -4.621 -9.859 1.00 87.62 236 HIS A CA 1
ATOM 1922 C C . HIS A 1 236 ? 22.436 -4.961 -11.354 1.00 87.62 236 HIS A C 1
ATOM 1924 O O . HIS A 1 236 ? 22.903 -6.015 -11.784 1.00 87.62 236 HIS A O 1
ATOM 1930 N N . ASN A 1 237 ? 21.807 -4.092 -12.159 1.00 88.19 237 ASN A N 1
ATOM 1931 C CA . ASN A 1 237 ? 21.597 -4.267 -13.607 1.00 88.19 237 ASN A CA 1
ATOM 1932 C C . ASN A 1 237 ? 20.938 -5.614 -14.001 1.00 88.19 237 ASN A C 1
ATOM 1934 O O . ASN A 1 237 ? 21.186 -6.155 -15.081 1.00 88.19 237 ASN A O 1
ATOM 1938 N N . ARG A 1 238 ? 20.081 -6.166 -13.132 1.00 91.75 238 ARG A N 1
ATOM 1939 C CA . ARG A 1 238 ? 19.299 -7.393 -13.384 1.00 91.75 238 ARG A CA 1
ATOM 1940 C C . ARG A 1 238 ? 18.049 -7.120 -14.222 1.00 91.75 238 ARG A C 1
ATOM 1942 O O . ARG A 1 238 ? 17.530 -8.022 -14.876 1.00 91.75 238 ARG A O 1
ATOM 1949 N N . THR A 1 239 ? 17.591 -5.868 -14.239 1.00 89.75 239 THR A N 1
ATOM 1950 C CA . THR A 1 239 ? 16.484 -5.378 -15.067 1.00 89.75 239 THR A CA 1
ATOM 1951 C C . THR A 1 239 ? 16.954 -4.273 -16.014 1.00 89.75 239 THR A C 1
ATOM 1953 O O . THR A 1 239 ? 17.882 -3.531 -15.707 1.00 89.75 239 THR A O 1
ATOM 1956 N N . SER A 1 240 ? 16.294 -4.136 -17.168 1.00 90.81 240 SER A N 1
ATOM 1957 C CA . SER A 1 240 ? 16.469 -2.963 -18.050 1.00 90.81 240 SER A CA 1
ATOM 1958 C C . SER A 1 240 ? 15.549 -1.794 -17.674 1.00 90.81 240 SER A C 1
ATOM 1960 O O . SER A 1 240 ? 15.727 -0.679 -18.173 1.00 90.81 240 SER A O 1
ATOM 1962 N N . ASN A 1 241 ? 14.582 -2.048 -16.784 1.00 88.69 241 ASN A N 1
ATOM 1963 C CA . ASN A 1 241 ? 13.596 -1.066 -16.359 1.00 88.69 241 ASN A CA 1
ATOM 1964 C C . ASN A 1 241 ? 14.253 0.058 -15.553 1.00 88.69 241 ASN A C 1
ATOM 1966 O O . ASN A 1 241 ? 15.143 -0.176 -14.746 1.00 88.69 241 ASN A O 1
ATOM 1970 N N . LYS A 1 242 ? 13.774 1.281 -15.768 1.00 87.69 242 LYS A N 1
ATOM 1971 C CA . LYS A 1 242 ? 14.210 2.514 -15.093 1.00 87.69 242 LYS A CA 1
ATOM 1972 C C . LYS A 1 242 ? 13.142 3.053 -14.143 1.00 87.69 242 LYS A C 1
ATOM 1974 O O . LYS A 1 242 ? 13.407 3.898 -13.296 1.00 87.69 242 LYS A O 1
ATOM 1979 N N . SER A 1 243 ? 11.903 2.606 -14.322 1.00 89.25 243 SER A N 1
ATOM 1980 C CA . SER A 1 243 ? 10.737 3.078 -13.587 1.00 89.25 243 SER A CA 1
ATOM 1981 C C . SER A 1 243 ? 9.764 1.933 -13.335 1.00 89.25 243 SER A C 1
ATOM 1983 O O . SER A 1 243 ? 9.574 1.061 -14.189 1.00 89.25 243 SER A O 1
ATOM 1985 N N . PHE A 1 244 ? 9.162 1.948 -12.149 1.00 91.50 244 PHE A N 1
ATOM 1986 C CA . PHE A 1 244 ? 8.160 0.979 -11.724 1.00 91.50 244 PHE A CA 1
ATOM 1987 C C . PHE A 1 244 ? 6.924 1.736 -11.238 1.00 91.50 244 PHE A C 1
ATOM 1989 O O . PHE A 1 244 ? 7.017 2.585 -10.351 1.00 91.50 244 PHE A O 1
ATOM 1996 N N . LEU A 1 245 ? 5.768 1.433 -11.824 1.00 93.00 245 LEU A N 1
ATOM 1997 C CA . LEU A 1 245 ? 4.479 1.981 -11.411 1.00 93.00 245 LEU A CA 1
ATOM 1998 C C . LEU A 1 245 ? 3.675 0.901 -10.692 1.00 93.00 245 LEU A C 1
ATOM 2000 O O . LEU A 1 245 ? 3.479 -0.180 -11.241 1.00 93.00 245 LEU A O 1
ATOM 2004 N N . TYR A 1 246 ? 3.199 1.219 -9.495 1.00 93.12 246 TYR A N 1
ATOM 2005 C CA . TYR A 1 246 ? 2.413 0.367 -8.614 1.00 93.12 246 TYR A CA 1
ATOM 2006 C C . TYR A 1 246 ? 1.035 0.995 -8.365 1.00 93.12 246 TYR A C 1
ATOM 2008 O O . TYR A 1 246 ? 0.945 2.140 -7.928 1.00 93.12 246 TYR A O 1
ATOM 2016 N N . SER A 1 247 ? -0.050 0.254 -8.600 1.00 92.31 247 SER A N 1
ATOM 2017 C CA . SER A 1 247 ? -1.406 0.660 -8.184 1.00 92.31 247 SER A CA 1
ATOM 2018 C C . SER A 1 247 ? -1.964 -0.296 -7.131 1.00 92.31 247 SER A C 1
ATOM 2020 O O . SER A 1 247 ? -1.784 -1.510 -7.239 1.00 92.31 247 SER A O 1
ATOM 2022 N N . GLY A 1 248 ? -2.619 0.265 -6.114 1.00 88.06 248 GLY A N 1
ATOM 2023 C CA . GLY A 1 248 ? -3.194 -0.451 -4.977 1.00 88.06 248 GLY A CA 1
ATOM 2024 C C . GLY A 1 248 ? -4.185 0.424 -4.201 1.00 88.06 248 GLY A C 1
ATOM 2025 O O . GLY A 1 248 ? -4.895 1.249 -4.784 1.00 88.06 248 GLY A O 1
ATOM 2026 N N . HIS A 1 249 ? -4.238 0.248 -2.878 1.00 84.69 249 HIS A N 1
ATOM 2027 C CA . HIS A 1 249 ? -5.260 0.854 -2.007 1.00 84.69 249 HIS A CA 1
ATOM 2028 C C . HIS A 1 249 ? -4.658 1.778 -0.939 1.00 84.69 249 HIS A C 1
ATOM 2030 O O . HIS A 1 249 ? -3.438 1.893 -0.796 1.00 84.69 249 HIS A O 1
ATOM 2036 N N . ASP A 1 250 ? -5.528 2.419 -0.153 1.00 82.62 250 ASP A N 1
ATOM 2037 C CA . ASP A 1 250 ? -5.151 3.245 1.003 1.00 82.62 250 ASP A CA 1
ATOM 2038 C C . ASP A 1 250 ? -4.297 2.471 2.020 1.00 82.62 250 ASP A C 1
ATOM 2040 O O . ASP A 1 250 ? -3.278 2.989 2.488 1.00 82.62 250 ASP A O 1
ATOM 2044 N N . SER A 1 251 ? -4.614 1.193 2.247 1.00 84.44 251 SER A N 1
ATOM 2045 C CA . SER A 1 251 ? -3.799 0.266 3.043 1.00 84.44 251 SER A CA 1
ATOM 2046 C C . SER A 1 251 ? -2.337 0.188 2.607 1.00 84.44 251 SER A C 1
ATOM 2048 O O . SER A 1 251 ? -1.465 -0.009 3.447 1.00 84.44 251 SER A O 1
ATOM 2050 N N . ASN A 1 252 ? -2.030 0.362 1.320 1.00 87.75 252 ASN A N 1
ATOM 2051 C CA . ASN A 1 252 ? -0.677 0.176 0.801 1.00 87.75 252 ASN A CA 1
ATOM 2052 C C . ASN A 1 252 ? 0.227 1.342 1.220 1.00 87.75 252 ASN A C 1
ATOM 2054 O O . ASN A 1 252 ? 1.326 1.108 1.724 1.00 87.75 252 ASN A O 1
ATOM 2058 N N . LEU A 1 253 ? -0.251 2.588 1.087 1.00 86.44 253 LEU A N 1
ATOM 2059 C CA . LEU A 1 253 ? 0.486 3.759 1.580 1.00 86.44 253 LEU A CA 1
ATOM 2060 C C . LEU A 1 253 ? 0.530 3.800 3.112 1.00 86.44 253 LEU A C 1
ATOM 2062 O O . LEU A 1 253 ? 1.556 4.190 3.671 1.00 86.44 253 LEU A O 1
ATOM 2066 N N . ILE A 1 254 ? -0.552 3.393 3.789 1.00 87.25 254 ILE A N 1
ATOM 2067 C CA . ILE A 1 254 ? -0.617 3.396 5.256 1.00 87.25 254 ILE A CA 1
ATOM 2068 C C . ILE A 1 254 ? 0.350 2.361 5.842 1.00 87.25 254 ILE A C 1
ATOM 2070 O O . ILE A 1 254 ? 1.202 2.738 6.644 1.00 87.25 254 ILE A O 1
ATOM 2074 N N . THR A 1 255 ? 0.286 1.094 5.415 1.00 88.06 255 THR A N 1
ATOM 2075 C CA . THR A 1 255 ? 1.189 0.031 5.890 1.00 88.06 255 THR A CA 1
ATOM 2076 C C . THR A 1 255 ? 2.648 0.373 5.604 1.00 88.06 255 THR A C 1
ATOM 2078 O O . THR A 1 255 ? 3.457 0.369 6.527 1.00 88.06 255 THR A O 1
ATOM 2081 N N . PHE A 1 256 ? 2.998 0.731 4.364 1.00 87.06 256 PHE A N 1
ATOM 2082 C CA . PHE A 1 256 ? 4.392 1.006 4.002 1.00 87.06 256 PHE A CA 1
ATOM 2083 C C . PHE A 1 256 ? 4.942 2.265 4.696 1.00 87.06 256 PHE A C 1
ATOM 2085 O O . PHE A 1 256 ? 6.034 2.241 5.270 1.00 87.06 256 PHE A O 1
ATOM 2092 N N . GLY A 1 257 ? 4.156 3.349 4.727 1.00 86.75 257 GLY A N 1
ATOM 2093 C CA . GLY A 1 257 ? 4.524 4.598 5.398 1.00 86.75 257 GLY A CA 1
ATOM 2094 C C . GLY A 1 257 ? 4.639 4.471 6.922 1.00 86.75 257 GLY A C 1
ATOM 2095 O O . GLY A 1 257 ? 5.470 5.158 7.520 1.00 86.75 257 GLY A O 1
ATOM 2096 N N . MET A 1 258 ? 3.860 3.579 7.546 1.00 88.50 258 MET A N 1
ATOM 2097 C CA . MET A 1 258 ? 3.981 3.245 8.969 1.00 88.50 258 MET A CA 1
ATOM 2098 C C . MET A 1 258 ? 5.159 2.311 9.259 1.00 88.50 258 MET A C 1
ATOM 2100 O O . MET A 1 258 ? 5.873 2.552 10.228 1.00 88.50 258 MET A O 1
ATOM 2104 N N . TYR A 1 259 ? 5.381 1.280 8.438 1.00 88.75 259 TYR A N 1
ATOM 2105 C CA . TYR A 1 259 ? 6.439 0.283 8.645 1.00 88.75 259 TYR A CA 1
ATOM 2106 C C . TYR A 1 259 ? 7.832 0.916 8.608 1.00 88.75 259 TYR A C 1
ATOM 2108 O O . TYR A 1 259 ? 8.647 0.696 9.499 1.00 88.75 259 TYR A O 1
ATOM 2116 N N . LEU A 1 260 ? 8.071 1.796 7.631 1.00 86.44 260 LEU A N 1
ATOM 2117 C CA . LEU A 1 260 ? 9.306 2.576 7.543 1.00 86.44 260 LEU A CA 1
ATOM 2118 C C . LEU A 1 260 ? 9.322 3.814 8.465 1.00 86.44 260 LEU A C 1
ATOM 2120 O O . LEU A 1 260 ? 10.274 4.591 8.426 1.00 86.44 260 LEU A O 1
ATOM 2124 N N . ASN A 1 261 ? 8.277 4.025 9.279 1.00 86.62 261 ASN A N 1
ATOM 2125 C CA . ASN A 1 261 ? 8.091 5.193 10.154 1.00 86.62 261 ASN A CA 1
ATOM 2126 C C . ASN A 1 261 ? 8.264 6.552 9.426 1.00 86.62 261 ASN A C 1
ATOM 2128 O O . ASN A 1 261 ? 8.692 7.545 10.014 1.00 86.62 261 ASN A O 1
ATOM 2132 N N . LEU A 1 262 ? 7.923 6.597 8.133 1.00 78.38 262 LEU A N 1
ATOM 2133 C CA . LEU A 1 262 ? 8.031 7.783 7.277 1.00 78.38 262 LEU A CA 1
ATOM 2134 C C . LEU A 1 262 ? 6.831 8.721 7.436 1.00 78.38 262 LEU A C 1
ATOM 2136 O O . LEU A 1 262 ? 6.974 9.938 7.325 1.00 78.38 262 LEU A O 1
ATOM 2140 N N . ILE A 1 263 ? 5.632 8.165 7.648 1.00 74.75 263 ILE A N 1
ATOM 2141 C CA . ILE A 1 263 ? 4.380 8.927 7.643 1.00 74.75 263 ILE A CA 1
ATOM 2142 C C . ILE A 1 263 ? 3.473 8.473 8.786 1.00 74.75 263 ILE A C 1
ATOM 2144 O O . ILE A 1 263 ? 3.007 7.336 8.828 1.00 74.75 263 ILE A O 1
ATOM 2148 N N . GLN A 1 264 ? 3.124 9.415 9.663 1.00 81.62 264 GLN A N 1
ATOM 2149 C CA . GLN A 1 264 ? 1.955 9.285 10.529 1.00 81.62 264 GLN A CA 1
ATOM 2150 C C . GLN A 1 264 ? 0.747 9.891 9.808 1.00 81.62 264 GLN A C 1
ATOM 2152 O O . GLN A 1 264 ? 0.714 11.088 9.518 1.00 81.62 264 GLN A O 1
ATOM 2157 N N . PHE A 1 265 ? -0.239 9.058 9.480 1.00 82.88 265 PHE A N 1
ATOM 2158 C CA . PHE A 1 265 ? -1.466 9.498 8.819 1.00 82.88 265 PHE A CA 1
ATOM 2159 C C . PHE A 1 265 ? -2.436 10.086 9.854 1.00 82.88 265 PHE A C 1
ATOM 2161 O O . PHE A 1 265 ? -2.885 9.392 10.764 1.00 82.88 265 PHE A O 1
ATOM 2168 N N . THR A 1 266 ? -2.737 11.381 9.724 1.00 87.50 266 THR A N 1
ATOM 2169 C CA . THR A 1 266 ? -3.710 12.122 10.557 1.00 87.50 266 THR A CA 1
ATOM 2170 C C . THR A 1 266 ? -5.106 12.179 9.939 1.00 87.50 266 THR A C 1
ATOM 2172 O O . THR A 1 266 ? -6.091 12.395 10.643 1.00 87.50 266 THR A O 1
ATOM 2175 N N . GLU A 1 267 ? -5.179 11.976 8.626 1.00 88.69 267 GLU A N 1
ATOM 2176 C CA . GLU A 1 267 ? -6.384 11.874 7.806 1.00 88.69 267 GLU A CA 1
ATOM 2177 C C . GLU A 1 267 ? -6.232 10.639 6.900 1.00 88.69 267 GLU A C 1
ATOM 2179 O O . GLU A 1 267 ? -5.120 10.125 6.731 1.00 88.69 267 GLU A O 1
ATOM 2184 N N . LEU A 1 268 ? -7.340 10.125 6.356 1.00 84.38 268 LEU A N 1
ATOM 2185 C CA . LEU A 1 268 ? -7.274 9.083 5.326 1.00 84.38 268 LEU A CA 1
ATOM 2186 C C . LEU A 1 268 ? -6.502 9.628 4.118 1.00 84.38 268 LEU A C 1
ATOM 2188 O O . LEU A 1 268 ? -6.734 10.785 3.763 1.00 84.38 268 LEU A O 1
ATOM 2192 N N . PRO A 1 269 ? -5.640 8.829 3.464 1.00 84.38 269 PRO A N 1
ATOM 2193 C CA . PRO A 1 269 ? -5.099 9.196 2.166 1.00 84.38 269 PRO A CA 1
ATOM 2194 C C . PRO A 1 269 ? -6.246 9.559 1.209 1.00 84.38 269 PRO A C 1
ATOM 2196 O O . PRO A 1 269 ? -7.159 8.745 1.029 1.00 84.38 269 PRO A O 1
ATOM 2199 N N . PRO A 1 270 ? -6.242 10.761 0.610 1.00 85.31 270 PRO A N 1
ATOM 2200 C CA . PRO A 1 270 ? -7.151 11.083 -0.474 1.00 85.31 270 PRO A CA 1
ATOM 2201 C C . PRO A 1 270 ? -7.039 10.081 -1.622 1.00 85.31 270 PRO A C 1
ATOM 2203 O O . PRO A 1 270 ? -6.001 9.464 -1.863 1.00 85.31 270 PRO A O 1
ATOM 2206 N N . TYR A 1 271 ? -8.111 9.949 -2.386 1.00 80.62 271 TYR A N 1
ATOM 2207 C CA . TYR A 1 271 ? -8.044 9.194 -3.625 1.00 80.62 271 TYR A CA 1
ATOM 2208 C C . TYR A 1 271 ? -7.214 9.949 -4.673 1.00 80.62 271 TYR A C 1
ATOM 2210 O O . TYR A 1 271 ? -7.253 11.183 -4.726 1.00 80.62 271 TYR A O 1
ATOM 2218 N N . ALA A 1 272 ? -6.467 9.198 -5.482 1.00 87.25 272 ALA A N 1
ATOM 2219 C CA . ALA A 1 272 ? -5.324 9.638 -6.280 1.00 87.25 272 ALA A CA 1
ATOM 2220 C C . ALA A 1 272 ? -4.129 10.211 -5.478 1.00 87.25 272 ALA A C 1
ATOM 2222 O O . ALA A 1 272 ? -3.237 10.807 -6.077 1.00 87.25 272 ALA A O 1
ATOM 2223 N N . SER A 1 273 ? -4.043 10.013 -4.150 1.00 88.00 273 SER A N 1
ATOM 2224 C CA . SER A 1 273 ? -2.767 10.222 -3.440 1.00 88.00 273 SER A CA 1
ATOM 2225 C C . SER A 1 273 ? -1.731 9.176 -3.834 1.00 88.00 273 SER A C 1
ATOM 2227 O O . SER A 1 273 ? -2.060 8.051 -4.230 1.00 88.00 273 SER A O 1
ATOM 2229 N N . TYR A 1 274 ? -0.464 9.556 -3.678 1.00 88.44 274 TYR A N 1
ATOM 2230 C CA . TYR A 1 274 ? 0.665 8.743 -4.091 1.00 88.44 274 TYR A CA 1
ATOM 2231 C C . TYR A 1 274 ? 1.846 8.803 -3.122 1.00 88.44 274 TYR A C 1
ATOM 2233 O O . TYR A 1 274 ? 1.949 9.690 -2.275 1.00 88.44 274 TYR A O 1
ATOM 2241 N N . MET A 1 275 ? 2.763 7.850 -3.273 1.00 84.38 275 MET A N 1
ATOM 2242 C CA . MET A 1 275 ? 4.103 7.927 -2.693 1.00 84.38 275 MET A CA 1
ATOM 2243 C C . MET A 1 275 ? 5.128 7.644 -3.784 1.00 84.38 275 MET A C 1
ATOM 2245 O O . MET A 1 275 ? 4.965 6.697 -4.557 1.00 84.38 275 MET A O 1
ATOM 2249 N N . ALA A 1 276 ? 6.176 8.462 -3.840 1.00 86.00 276 ALA A N 1
ATOM 2250 C CA . ALA A 1 276 ? 7.326 8.218 -4.697 1.00 86.00 276 ALA A CA 1
ATOM 2251 C C . ALA A 1 276 ? 8.519 7.770 -3.847 1.00 86.00 276 ALA A C 1
ATOM 2253 O O . ALA A 1 276 ? 8.864 8.429 -2.864 1.00 86.00 276 ALA A O 1
ATOM 2254 N N . ILE A 1 277 ? 9.156 6.671 -4.246 1.00 80.81 277 ILE A N 1
ATOM 2255 C CA . ILE A 1 277 ? 10.488 6.282 -3.782 1.00 80.81 277 ILE A CA 1
ATOM 2256 C C . ILE A 1 277 ? 11.437 6.568 -4.941 1.00 80.81 277 ILE A C 1
ATOM 2258 O O . ILE A 1 277 ? 11.337 5.961 -6.007 1.00 80.81 277 ILE A O 1
ATOM 2262 N N . GLU A 1 278 ? 12.336 7.520 -4.753 1.00 80.12 278 GLU A N 1
ATOM 2263 C CA . GLU A 1 278 ? 13.300 7.938 -5.760 1.00 80.12 278 GLU A CA 1
ATOM 2264 C C . GLU A 1 278 ? 14.687 7.437 -5.386 1.00 80.12 278 GLU A C 1
ATOM 2266 O O . GLU A 1 278 ? 15.162 7.664 -4.275 1.00 80.12 278 GLU A O 1
ATOM 2271 N N . HIS A 1 279 ? 15.360 6.815 -6.339 1.00 76.06 279 HIS A N 1
ATOM 2272 C CA . HIS A 1 279 ? 16.785 6.550 -6.262 1.00 76.06 279 HIS A CA 1
ATOM 2273 C C . HIS A 1 279 ? 17.546 7.694 -6.968 1.00 76.06 279 HIS A C 1
ATOM 2275 O O . HIS A 1 279 ? 17.007 8.396 -7.830 1.00 76.06 279 HIS A O 1
ATOM 2281 N N . HIS A 1 280 ? 18.783 7.951 -6.548 1.00 73.62 280 HIS A N 1
ATOM 2282 C CA . HIS A 1 280 ? 19.642 9.028 -7.047 1.00 73.62 280 HIS A CA 1
ATOM 2283 C C . HIS A 1 280 ? 21.102 8.594 -6.904 1.00 73.62 280 HIS A C 1
ATOM 2285 O O . HIS A 1 280 ? 21.482 8.136 -5.832 1.00 73.62 280 HIS A O 1
ATOM 2291 N N . LEU A 1 281 ? 21.933 8.791 -7.932 1.00 71.62 281 LEU A N 1
ATOM 2292 C CA . LEU A 1 281 ? 23.382 8.577 -7.818 1.00 71.62 281 LEU A CA 1
ATOM 2293 C C . LEU A 1 281 ? 24.073 9.918 -7.529 1.00 71.62 281 LEU A C 1
ATOM 2295 O O . LEU A 1 281 ? 24.209 10.754 -8.424 1.00 71.62 281 LEU A O 1
ATOM 2299 N N . ALA A 1 282 ? 24.515 10.127 -6.289 1.00 68.81 282 ALA A N 1
ATOM 2300 C CA . ALA A 1 282 ? 25.125 11.378 -5.836 1.00 68.81 282 ALA A CA 1
ATOM 2301 C C . ALA A 1 282 ? 26.565 11.140 -5.366 1.00 68.81 282 ALA A C 1
ATOM 2303 O O . ALA A 1 282 ? 26.816 10.298 -4.517 1.00 68.81 282 ALA A O 1
ATOM 2304 N N . GLU A 1 283 ? 27.526 11.862 -5.952 1.00 72.38 283 GLU A N 1
ATOM 2305 C CA . GLU A 1 283 ? 28.975 11.771 -5.655 1.00 72.38 283 GLU A CA 1
ATOM 2306 C C . GLU A 1 283 ? 29.618 10.368 -5.809 1.00 72.38 283 GLU A C 1
ATOM 2308 O O . GLU A 1 283 ? 30.819 10.212 -5.603 1.00 72.38 283 GLU A O 1
ATOM 2313 N N . GLY A 1 284 ? 28.856 9.377 -6.287 1.00 71.00 284 GLY A N 1
ATOM 2314 C CA . GLY A 1 284 ? 29.258 7.972 -6.410 1.00 71.00 284 GLY A CA 1
ATOM 2315 C C . GLY A 1 284 ? 28.554 7.033 -5.423 1.00 71.00 284 GLY A C 1
ATOM 2316 O O . GLY A 1 284 ? 28.792 5.831 -5.489 1.00 71.00 284 GLY A O 1
ATOM 2317 N N . GLU A 1 285 ? 27.692 7.561 -4.551 1.00 64.12 285 GLU A N 1
ATOM 2318 C CA . GLU A 1 285 ? 26.868 6.807 -3.604 1.00 64.12 285 GLU A CA 1
ATOM 2319 C C . GLU A 1 285 ? 25.397 6.755 -4.055 1.00 64.12 285 GLU A C 1
ATOM 2321 O O . GLU A 1 285 ? 24.850 7.722 -4.599 1.00 64.12 285 GLU A O 1
ATOM 2326 N N . ASP A 1 286 ? 24.754 5.613 -3.811 1.00 64.50 286 ASP A N 1
ATOM 2327 C CA . ASP A 1 286 ? 23.340 5.370 -4.102 1.00 64.50 286 ASP A CA 1
ATOM 2328 C C . ASP A 1 286 ? 22.459 5.921 -2.964 1.00 64.50 286 ASP A C 1
ATOM 2330 O O . ASP A 1 286 ? 22.481 5.427 -1.834 1.00 64.50 286 ASP A O 1
ATOM 2334 N N . ILE A 1 287 ? 21.667 6.959 -3.250 1.00 66.06 287 ILE A N 1
ATOM 2335 C CA . ILE A 1 287 ? 20.789 7.630 -2.280 1.00 66.06 287 ILE A CA 1
ATOM 2336 C C . ILE A 1 287 ? 19.323 7.347 -2.607 1.00 66.06 287 ILE A C 1
ATOM 2338 O O . ILE A 1 287 ? 18.848 7.645 -3.703 1.00 66.06 287 ILE A O 1
ATOM 2342 N N . ILE A 1 288 ? 18.571 6.866 -1.615 1.00 61.28 288 ILE A N 1
ATOM 2343 C CA . ILE A 1 288 ? 17.115 6.697 -1.696 1.00 61.28 288 ILE A CA 1
ATOM 2344 C C . ILE A 1 288 ? 16.417 7.851 -0.959 1.00 61.28 288 ILE A C 1
ATOM 2346 O O . ILE A 1 288 ? 16.737 8.156 0.189 1.00 61.28 288 ILE A O 1
ATOM 2350 N N . LYS A 1 289 ? 15.442 8.486 -1.616 1.00 63.00 289 LYS A N 1
ATOM 2351 C CA . LYS A 1 289 ? 14.568 9.539 -1.074 1.00 63.00 289 LYS A CA 1
ATOM 2352 C C . LYS A 1 289 ? 13.110 9.080 -1.150 1.00 63.00 289 LYS A C 1
ATOM 2354 O O . LYS A 1 289 ? 12.717 8.434 -2.116 1.00 63.00 289 LYS A O 1
ATOM 2359 N N . GLY A 1 290 ? 12.297 9.450 -0.164 1.00 53.50 290 GLY A N 1
ATOM 2360 C CA . GLY A 1 290 ? 10.841 9.281 -0.206 1.00 53.50 290 GLY A CA 1
ATOM 2361 C C . GLY A 1 290 ? 10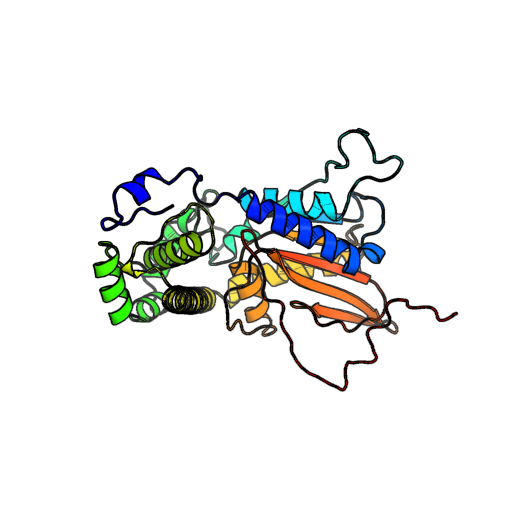.144 10.636 -0.304 1.00 53.50 290 GLY A C 1
ATOM 2362 O O . GLY A 1 290 ? 10.506 11.552 0.433 1.00 53.50 290 GLY A O 1
ATOM 2363 N N . ALA A 1 291 ? 9.148 10.764 -1.181 1.00 51.41 291 ALA A N 1
ATOM 2364 C CA . ALA A 1 291 ? 8.331 11.969 -1.316 1.00 51.41 291 ALA A CA 1
ATOM 2365 C C . ALA A 1 291 ? 6.847 11.684 -1.036 1.00 51.41 291 ALA A C 1
ATOM 2367 O O . ALA A 1 291 ? 6.297 10.658 -1.447 1.00 51.41 291 ALA A O 1
ATOM 2368 N N . LYS A 1 292 ? 6.209 12.637 -0.348 1.00 46.09 292 LYS A N 1
ATOM 2369 C CA . LYS A 1 292 ? 4.780 12.679 -0.021 1.00 46.09 292 LYS A CA 1
ATOM 2370 C C . LYS A 1 292 ? 4.209 14.017 -0.495 1.00 46.09 292 LYS A C 1
ATOM 2372 O O . LYS A 1 292 ? 4.857 15.035 -0.267 1.00 46.09 292 LYS A O 1
ATOM 2377 N N . ASP A 1 293 ? 3.017 13.988 -1.098 1.00 31.09 293 ASP A N 1
ATOM 2378 C CA . ASP A 1 293 ? 2.080 15.110 -1.316 1.00 31.09 293 ASP A CA 1
ATOM 2379 C C . ASP A 1 293 ? 2.714 16.532 -1.262 1.00 31.09 293 ASP A C 1
ATOM 2381 O O . ASP A 1 293 ? 2.472 17.310 -0.338 1.00 31.09 293 ASP A O 1
ATOM 2385 N N . VAL A 1 294 ? 3.512 16.879 -2.282 1.00 30.14 294 VAL A N 1
ATOM 2386 C CA . VAL A 1 294 ? 4.026 18.239 -2.576 1.00 30.14 294 VAL A CA 1
ATOM 2387 C C . VAL A 1 294 ? 4.966 18.888 -1.528 1.00 30.14 294 VAL A C 1
ATOM 2389 O O . VAL A 1 294 ? 4.686 19.965 -1.003 1.00 30.14 294 VAL A O 1
ATOM 2392 N N . ILE A 1 295 ? 6.179 18.341 -1.347 1.00 25.58 295 ILE A N 1
ATOM 2393 C CA . ILE A 1 295 ? 7.399 19.152 -1.099 1.00 25.58 295 ILE A CA 1
ATOM 2394 C C . ILE A 1 295 ? 8.545 18.650 -1.996 1.00 25.58 295 ILE A C 1
ATOM 2396 O O . ILE A 1 295 ? 8.833 17.458 -2.040 1.00 25.58 295 ILE A O 1
ATOM 2400 N N . ILE A 1 296 ? 9.218 19.571 -2.697 1.00 23.91 296 ILE A N 1
ATOM 2401 C CA . ILE A 1 296 ? 10.307 19.281 -3.646 1.00 23.91 296 ILE A CA 1
ATOM 2402 C C . ILE A 1 296 ? 11.669 19.618 -3.021 1.00 23.91 296 ILE A C 1
ATOM 2404 O O . ILE A 1 296 ? 11.900 20.767 -2.648 1.00 23.91 296 ILE A O 1
ATOM 2408 N N . ILE A 1 297 ? 12.615 18.670 -3.034 1.00 22.27 297 ILE A N 1
ATOM 2409 C CA . ILE A 1 297 ? 14.060 18.966 -2.955 1.00 22.27 297 ILE A CA 1
ATOM 2410 C C . ILE A 1 297 ? 14.749 18.376 -4.191 1.00 22.27 297 ILE A C 1
ATOM 2412 O O . ILE A 1 297 ? 15.186 17.225 -4.234 1.00 22.27 297 ILE A O 1
ATOM 2416 N N . LEU A 1 298 ? 14.795 19.206 -5.230 1.00 21.70 298 LEU A N 1
ATOM 2417 C CA . LEU A 1 298 ? 15.348 18.905 -6.544 1.00 21.70 298 LEU A CA 1
ATOM 2418 C C . LEU A 1 298 ? 16.874 18.719 -6.470 1.00 21.70 298 LEU A C 1
ATOM 2420 O O . LEU A 1 298 ? 17.537 19.620 -5.969 1.00 21.70 298 LEU A O 1
ATOM 2424 N N . LEU A 1 299 ? 17.418 17.620 -7.017 1.00 20.84 299 LEU A N 1
ATOM 2425 C CA . LEU A 1 299 ? 18.767 17.519 -7.624 1.00 20.84 299 LEU A CA 1
ATOM 2426 C C . LEU A 1 299 ? 19.033 16.085 -8.153 1.00 20.84 299 LEU A C 1
ATOM 2428 O O . LEU A 1 299 ? 19.326 15.183 -7.378 1.00 20.84 299 LEU A O 1
ATOM 2432 N N . ILE A 1 300 ? 18.960 15.943 -9.484 1.00 22.02 300 ILE A N 1
ATOM 2433 C CA . ILE A 1 300 ? 19.707 15.012 -10.366 1.00 22.02 300 ILE A CA 1
ATOM 2434 C C . ILE A 1 300 ? 19.570 13.474 -10.145 1.00 22.02 300 ILE A C 1
ATOM 2436 O O . ILE A 1 300 ? 20.398 12.853 -9.498 1.00 22.02 300 ILE A O 1
ATOM 2440 N N . ILE A 1 301 ? 18.629 12.872 -10.897 1.00 22.64 301 ILE A N 1
ATOM 2441 C CA . ILE A 1 301 ? 18.748 11.598 -11.663 1.00 22.64 301 ILE A CA 1
ATOM 2442 C C . ILE A 1 301 ? 19.194 10.308 -10.905 1.00 22.64 301 ILE A C 1
ATOM 2444 O O . ILE A 1 301 ? 20.393 10.085 -10.772 1.00 22.64 301 ILE A O 1
ATOM 2448 N N . LEU A 1 302 ? 18.281 9.354 -10.604 1.00 25.22 302 LEU A N 1
ATOM 2449 C CA . LEU A 1 302 ? 18.126 8.035 -11.297 1.00 25.22 302 LEU A CA 1
ATOM 2450 C C . LEU A 1 302 ? 17.100 7.072 -10.636 1.00 25.22 302 LEU A C 1
ATOM 2452 O O . LEU A 1 302 ? 17.427 6.397 -9.667 1.00 25.22 302 LEU A O 1
ATOM 2456 N N . ASN A 1 303 ? 15.963 6.836 -11.304 1.00 26.17 303 ASN A N 1
ATOM 2457 C CA . ASN A 1 303 ? 14.909 5.842 -10.995 1.00 26.17 303 ASN A CA 1
ATOM 2458 C C . ASN A 1 303 ? 13.838 6.278 -9.986 1.00 26.17 303 ASN A C 1
ATOM 2460 O O . ASN A 1 303 ? 14.121 6.883 -8.958 1.00 26.17 303 ASN A O 1
ATOM 2464 N N . VAL A 1 304 ? 12.582 5.944 -10.305 1.00 27.00 304 VAL A N 1
ATOM 2465 C CA . VAL A 1 304 ? 11.397 6.286 -9.505 1.00 27.00 304 VAL A CA 1
ATOM 2466 C C . VAL A 1 304 ? 10.464 5.078 -9.434 1.00 27.00 304 VAL A C 1
ATOM 2468 O O . VAL A 1 304 ? 10.082 4.514 -10.466 1.00 27.00 304 VAL A O 1
ATOM 2471 N N . VAL A 1 305 ? 10.093 4.707 -8.212 1.00 29.80 305 VAL A N 1
ATOM 2472 C CA . VAL A 1 305 ? 9.002 3.787 -7.890 1.00 29.80 305 VAL A CA 1
ATOM 2473 C C . VAL A 1 305 ? 7.811 4.628 -7.440 1.00 29.80 305 VAL A C 1
ATOM 2475 O O . VAL A 1 305 ? 7.946 5.440 -6.527 1.00 29.80 305 VAL A O 1
ATOM 2478 N N . LEU A 1 306 ? 6.658 4.462 -8.081 1.00 29.11 306 LEU A N 1
ATOM 2479 C CA . LEU A 1 306 ? 5.457 5.261 -7.824 1.00 29.11 306 LEU A CA 1
ATOM 2480 C C . LEU A 1 306 ? 4.302 4.373 -7.355 1.00 29.11 306 LEU A C 1
ATOM 2482 O O . LEU A 1 306 ? 3.963 3.430 -8.061 1.00 29.11 306 LEU A O 1
ATOM 2486 N N . MET A 1 307 ? 3.682 4.682 -6.215 1.00 31.50 307 MET A N 1
ATOM 2487 C CA . MET A 1 307 ? 2.493 3.992 -5.683 1.00 31.50 307 MET A CA 1
ATOM 2488 C C . MET A 1 307 ? 1.239 4.869 -5.787 1.00 31.50 307 MET A C 1
ATOM 2490 O O . MET A 1 307 ? 1.309 6.012 -5.351 1.00 31.50 307 MET A O 1
ATOM 2494 N N . PHE A 1 308 ? 0.093 4.338 -6.238 1.00 29.88 308 PHE A N 1
ATOM 2495 C CA . PHE A 1 308 ? -1.167 5.094 -6.418 1.00 29.88 308 PHE A CA 1
ATOM 2496 C C . PHE A 1 308 ? -2.399 4.481 -5.730 1.00 29.88 308 PHE A C 1
ATOM 2498 O O . PHE A 1 308 ? -2.525 3.256 -5.670 1.00 29.88 308 PHE A O 1
ATOM 2505 N N . ILE A 1 309 ? -3.310 5.347 -5.251 1.00 30.64 309 ILE A N 1
ATOM 2506 C CA . ILE A 1 309 ? -4.572 5.013 -4.554 1.00 30.64 309 ILE A CA 1
ATOM 2507 C C . ILE A 1 309 ? -5.808 5.351 -5.398 1.00 30.64 309 ILE A C 1
ATOM 2509 O O . ILE A 1 309 ? -5.987 6.492 -5.810 1.00 30.64 309 ILE A O 1
ATOM 2513 N N . CYS A 1 310 ? -6.756 4.417 -5.487 1.00 28.52 310 CYS A N 1
ATOM 2514 C CA . CYS A 1 310 ? -7.939 4.519 -6.350 1.00 28.52 310 CYS A CA 1
ATOM 2515 C C . CYS A 1 310 ? -9.193 5.140 -5.676 1.00 28.52 310 CYS A C 1
ATOM 2517 O O . CYS A 1 310 ? -9.553 4.697 -4.585 1.00 28.52 310 CYS A O 1
ATOM 2519 N N . SER A 1 311 ? -9.905 6.069 -6.359 1.00 33.16 311 SER A N 1
ATOM 2520 C CA . SER A 1 311 ? -11.335 6.542 -6.241 1.00 33.16 311 SER A CA 1
ATOM 2521 C C . SER A 1 311 ? -11.527 8.087 -6.387 1.00 33.16 311 SER A C 1
ATOM 2523 O O . SER A 1 311 ? -10.845 8.682 -7.211 1.00 33.16 311 SER A O 1
ATOM 2525 N N . ALA A 1 312 ? -12.480 8.743 -5.684 1.00 29.77 312 ALA A N 1
ATOM 2526 C CA . ALA A 1 312 ? -13.098 10.054 -6.025 1.00 29.77 312 ALA A CA 1
ATOM 2527 C C . ALA A 1 312 ? -13.565 10.869 -4.766 1.00 29.77 312 ALA A C 1
ATOM 2529 O O . ALA A 1 312 ? -14.053 10.239 -3.833 1.00 29.77 312 ALA A O 1
ATOM 2530 N N . PHE A 1 313 ? -13.557 12.217 -4.617 1.00 30.58 313 PHE A N 1
ATOM 2531 C CA . PHE A 1 313 ? -13.394 13.354 -5.557 1.00 30.58 313 PHE A CA 1
ATOM 2532 C C . PHE A 1 313 ? -13.088 14.731 -4.858 1.00 30.58 313 PHE A C 1
ATOM 2534 O O . PHE A 1 313 ? -13.937 15.240 -4.131 1.00 30.58 313 PHE A O 1
ATOM 2541 N N . LYS A 1 314 ? -11.980 15.422 -5.232 1.00 30.52 314 LYS A N 1
ATOM 2542 C CA . LYS A 1 314 ? -11.785 16.920 -5.310 1.00 30.52 314 LYS A CA 1
ATOM 2543 C C . LYS A 1 314 ? -11.429 17.823 -4.074 1.00 30.52 314 LYS A C 1
ATOM 2545 O O . LYS A 1 314 ? -12.227 18.036 -3.175 1.00 30.52 314 LYS A O 1
ATOM 2550 N N . ARG A 1 315 ? -10.333 18.603 -4.237 1.00 27.62 315 ARG A N 1
ATOM 2551 C CA . ARG A 1 315 ? -9.944 19.936 -3.652 1.00 27.62 315 ARG A CA 1
ATOM 2552 C C . ARG A 1 315 ? -9.986 20.200 -2.123 1.00 27.62 315 ARG A C 1
ATOM 2554 O O . ARG A 1 315 ? -11.030 20.540 -1.572 1.00 27.62 315 ARG A O 1
ATOM 2561 N N . ARG A 1 316 ? -8.803 20.563 -1.600 1.00 26.42 316 ARG A N 1
ATOM 2562 C CA . ARG A 1 316 ? -8.584 21.850 -0.895 1.00 26.42 316 ARG A CA 1
ATOM 2563 C C . ARG A 1 316 ? -7.370 22.584 -1.482 1.00 26.42 316 ARG A C 1
ATOM 2565 O O . ARG A 1 316 ? -6.248 22.126 -1.341 1.00 26.42 316 ARG A O 1
ATOM 2572 N N . ILE A 1 317 ? -7.595 23.746 -2.099 1.00 24.16 317 ILE A N 1
ATOM 2573 C CA . ILE A 1 317 ? -6.549 24.755 -2.337 1.00 24.16 317 ILE A CA 1
ATOM 2574 C C . ILE A 1 317 ? -6.938 25.962 -1.493 1.00 24.16 317 ILE A C 1
ATOM 2576 O O . ILE A 1 317 ? -7.958 26.582 -1.785 1.00 24.16 317 ILE A O 1
ATOM 2580 N N . ASN A 1 318 ? -6.154 26.270 -0.459 1.00 25.34 318 ASN A N 1
ATOM 2581 C CA . ASN A 1 318 ? -6.103 27.591 0.169 1.00 25.34 318 ASN A CA 1
ATOM 2582 C C . ASN A 1 318 ? -4.904 27.696 1.125 1.00 25.34 318 ASN A C 1
ATOM 2584 O O . ASN A 1 318 ? -4.880 27.046 2.161 1.00 25.34 318 ASN A O 1
ATOM 2588 N N . MET A 1 319 ? -3.969 28.580 0.770 1.00 24.69 319 MET A N 1
ATOM 2589 C CA . MET A 1 319 ? -3.185 29.430 1.678 1.00 24.69 319 MET A CA 1
ATOM 2590 C C . MET A 1 319 ? -2.554 28.774 2.926 1.00 24.69 319 MET A C 1
ATOM 2592 O O . MET A 1 319 ? -3.130 28.804 4.010 1.00 24.69 319 MET A O 1
ATOM 2596 N N . VAL A 1 320 ? -1.282 28.377 2.812 1.00 26.05 320 VAL A N 1
ATOM 2597 C CA . VAL A 1 320 ? -0.330 28.488 3.933 1.00 26.05 320 VAL A CA 1
ATOM 2598 C C . VAL A 1 320 ? 0.614 29.648 3.624 1.00 26.05 320 VAL A C 1
ATOM 2600 O O . VAL A 1 320 ? 1.138 29.758 2.517 1.00 26.05 320 VAL A O 1
ATOM 2603 N N . THR A 1 321 ? 0.773 30.558 4.582 1.00 26.23 321 THR A N 1
ATOM 2604 C CA . THR A 1 321 ? 1.547 31.795 4.432 1.00 26.23 321 THR A CA 1
ATOM 2605 C C . THR A 1 321 ? 2.948 31.637 5.015 1.00 26.23 321 THR A C 1
ATOM 2607 O O . THR A 1 321 ? 3.123 31.783 6.223 1.00 26.23 321 THR A O 1
ATOM 2610 N N . ASP A 1 322 ? 3.939 31.400 4.158 1.00 31.11 322 ASP A N 1
ATOM 2611 C CA . ASP A 1 322 ? 5.362 31.461 4.511 1.00 31.11 322 ASP A CA 1
ATOM 2612 C C . ASP A 1 322 ? 6.070 32.525 3.641 1.00 31.11 322 ASP A C 1
ATOM 2614 O O . ASP A 1 322 ? 6.139 32.365 2.416 1.00 31.11 322 ASP A O 1
ATOM 2618 N N . PRO A 1 323 ? 6.570 33.632 4.226 1.00 32.56 323 PRO A N 1
ATOM 2619 C CA . PRO A 1 323 ? 7.334 34.641 3.495 1.00 32.56 323 PRO A CA 1
ATOM 2620 C C . PRO A 1 323 ? 8.652 34.126 2.893 1.00 32.56 323 PRO A C 1
ATOM 2622 O O . PRO A 1 323 ? 9.090 34.655 1.865 1.00 32.56 323 PRO A O 1
ATOM 2625 N N . GLU A 1 324 ? 9.300 33.127 3.501 1.00 36.69 324 GLU A N 1
ATOM 2626 C CA . GLU A 1 324 ? 10.673 32.750 3.147 1.00 36.69 324 GLU A CA 1
ATOM 2627 C C . GLU A 1 324 ? 10.749 31.883 1.883 1.00 36.69 324 GLU A C 1
ATOM 2629 O O . GLU A 1 324 ? 11.686 32.043 1.101 1.00 36.69 324 GLU A O 1
ATOM 2634 N N . GLN A 1 325 ? 9.738 31.064 1.570 1.00 39.88 325 GLN A N 1
ATOM 2635 C CA . GLN A 1 325 ? 9.751 30.202 0.368 1.00 39.88 325 GLN A CA 1
ATOM 2636 C C . GLN A 1 325 ? 9.436 30.925 -0.958 1.00 39.88 325 GLN A C 1
ATOM 2638 O O . GLN A 1 325 ? 9.461 30.326 -2.036 1.00 39.88 325 GLN A O 1
ATOM 2643 N N . SER A 1 326 ? 9.213 32.240 -0.913 1.00 35.34 326 SER A N 1
ATOM 2644 C CA . SER A 1 326 ? 8.814 33.090 -2.048 1.00 35.34 326 SER A CA 1
ATOM 2645 C C . SER A 1 326 ? 9.796 33.163 -3.236 1.00 35.34 326 SER A C 1
ATOM 2647 O O . SER A 1 326 ? 9.461 33.746 -4.267 1.00 35.34 326 SER A O 1
ATOM 2649 N N . HIS A 1 327 ? 11.001 32.589 -3.130 1.00 40.06 327 HIS A N 1
ATOM 2650 C CA . HIS A 1 327 ? 12.093 32.790 -4.092 1.00 40.06 327 HIS A CA 1
ATOM 2651 C C . HIS A 1 327 ? 12.491 31.558 -4.931 1.00 40.06 327 HIS A C 1
ATOM 2653 O O . HIS A 1 327 ? 13.222 31.722 -5.914 1.00 40.06 327 HIS A O 1
ATOM 2659 N N . LEU A 1 328 ? 12.005 30.355 -4.591 1.00 34.88 328 LEU A N 1
ATOM 2660 C CA . LEU A 1 328 ? 12.326 29.105 -5.305 1.00 34.88 328 LEU A CA 1
ATOM 2661 C C . LEU A 1 328 ? 11.394 28.826 -6.503 1.00 34.88 328 LEU A C 1
ATOM 2663 O O . LEU A 1 328 ? 11.799 28.175 -7.466 1.00 34.88 328 LEU A O 1
ATOM 2667 N N . LEU A 1 329 ? 10.182 29.391 -6.512 1.00 28.66 329 LEU A N 1
ATOM 2668 C CA . LEU A 1 329 ? 9.233 29.287 -7.627 1.00 28.66 329 LEU A CA 1
ATOM 2669 C C . LEU A 1 329 ? 9.588 30.251 -8.775 1.00 28.66 329 LEU A C 1
ATOM 2671 O O . LEU A 1 329 ? 8.989 31.313 -8.932 1.00 28.66 329 LEU A O 1
ATOM 2675 N N . ARG A 1 330 ? 10.558 29.873 -9.619 1.00 26.78 330 ARG A N 1
ATOM 2676 C CA . ARG A 1 330 ? 10.927 30.623 -10.840 1.00 26.78 330 ARG A CA 1
ATOM 2677 C C . ARG A 1 330 ? 10.363 30.021 -12.129 1.00 26.78 330 ARG A C 1
ATOM 2679 O O . ARG A 1 330 ? 11.102 29.712 -13.063 1.00 26.78 330 ARG A O 1
ATOM 2686 N N . ALA A 1 331 ? 9.035 29.957 -12.210 1.00 30.09 331 ALA A N 1
ATOM 2687 C CA . ALA A 1 331 ? 8.352 29.934 -13.503 1.00 30.09 331 ALA A CA 1
ATOM 2688 C C . ALA A 1 331 ? 8.625 31.243 -14.281 1.00 30.09 331 ALA A C 1
ATOM 2690 O O . ALA A 1 331 ? 8.946 32.288 -13.706 1.00 30.09 331 ALA A O 1
ATOM 2691 N N . THR A 1 332 ? 8.555 31.199 -15.610 1.00 27.67 332 THR A N 1
ATOM 2692 C CA . THR A 1 332 ? 9.064 32.268 -16.479 1.00 27.67 332 THR A CA 1
ATOM 2693 C C . THR A 1 332 ? 8.125 33.472 -16.617 1.00 27.67 332 THR A C 1
ATOM 2695 O O . THR A 1 332 ? 7.112 33.415 -17.305 1.00 27.67 332 THR A O 1
ATOM 2698 N N . SER A 1 333 ? 8.563 34.640 -16.136 1.00 27.88 333 SER A N 1
ATOM 2699 C CA . SER A 1 333 ? 8.111 35.938 -16.662 1.00 27.88 333 SER A CA 1
ATOM 2700 C C . SER A 1 333 ? 9.311 36.773 -17.127 1.00 27.88 333 SER A C 1
ATOM 2702 O O . SER A 1 333 ? 10.041 37.348 -16.314 1.00 27.88 333 SER A O 1
ATOM 2704 N N . ARG A 1 334 ? 9.549 36.850 -18.444 1.00 31.66 334 ARG A N 1
ATOM 2705 C CA . ARG A 1 334 ? 10.560 37.766 -19.003 1.00 31.66 334 ARG A CA 1
ATOM 2706 C C . ARG A 1 334 ? 10.024 39.200 -18.995 1.00 31.66 334 ARG A C 1
ATOM 2708 O O . ARG A 1 334 ? 8.956 39.465 -19.534 1.00 31.66 334 ARG A O 1
ATOM 2715 N N . ARG A 1 335 ? 10.808 40.136 -18.450 1.00 30.06 335 ARG A N 1
ATOM 2716 C CA . ARG A 1 335 ? 10.617 41.584 -18.660 1.00 30.06 335 ARG A CA 1
ATOM 2717 C C . ARG A 1 335 ? 10.741 41.913 -20.156 1.00 30.06 335 ARG A C 1
ATOM 2719 O O . ARG A 1 335 ? 11.687 41.412 -20.757 1.00 30.06 335 ARG A O 1
ATOM 2726 N N . GLN A 1 336 ? 9.893 42.807 -20.684 1.00 37.56 336 GLN A N 1
ATOM 2727 C CA . GLN A 1 336 ? 10.259 43.971 -21.535 1.00 37.56 336 GLN A CA 1
ATOM 2728 C C . GLN A 1 336 ? 9.060 44.606 -22.286 1.00 37.56 336 GLN A C 1
ATOM 2730 O O . GLN A 1 336 ? 9.043 44.658 -23.516 1.00 37.56 336 GLN A O 1
ATOM 2735 N N . LYS A 1 337 ? 8.095 45.179 -21.559 1.00 38.62 337 LYS A N 1
ATOM 2736 C CA . LYS A 1 337 ? 7.750 46.616 -21.609 1.00 38.62 337 LYS A CA 1
ATOM 2737 C C . LYS A 1 337 ? 6.681 46.952 -20.573 1.00 38.62 337 LYS A C 1
ATOM 2739 O O . LYS A 1 337 ? 6.058 45.991 -20.079 1.00 38.62 337 LYS A O 1
#

Solvent-accessible surface area (backbone atoms only — not comparable to full-atom values): 19570 Å² total; per-residue (Å²): 112,83,83,45,82,58,53,54,72,69,52,74,73,50,76,86,66,71,64,87,57,65,47,75,63,12,45,50,40,22,25,52,44,12,42,53,48,33,73,76,41,28,86,75,74,40,78,62,87,45,86,58,36,48,47,37,39,15,16,76,54,63,32,21,47,53,32,48,53,25,20,43,45,47,46,45,37,42,56,74,97,49,55,87,42,95,93,45,74,52,57,95,74,80,76,44,68,41,60,61,46,46,22,42,65,63,70,82,79,78,100,72,94,73,89,59,50,86,56,76,89,65,22,44,43,65,18,28,56,73,57,44,54,55,46,62,73,32,68,67,46,48,55,56,64,60,53,61,50,72,56,43,53,50,50,19,67,69,31,63,46,85,61,87,43,71,68,61,43,45,52,54,35,52,46,55,51,48,28,70,50,39,87,78,50,67,60,51,78,94,56,66,48,70,72,48,50,52,52,38,47,54,48,43,38,50,52,53,55,57,54,33,65,79,35,36,70,58,31,18,47,55,49,47,50,61,57,46,50,63,49,52,30,39,78,70,61,74,44,74,45,50,32,40,39,38,23,29,41,60,59,50,57,51,41,44,26,45,58,72,68,75,46,88,78,88,62,65,76,56,56,48,39,54,41,38,43,34,38,25,62,52,102,85,44,85,44,78,48,78,45,57,89,90,70,88,86,89,81,69,73,53,46,44,38,37,39,39,20,65,36,57,71,88,88,89,87,78,87,82,93,63,83,82,68,72,76,77,79,74,76,92,76,83,89,88,130

Foldseek 3Di:
DDAFPQDDPVLVVLDPDDPQAADPQQLVLLLVLLQVCCVVCCVPCDQADDLQAEAEEEAPRNLQVSSVQSSCQNNHQHDDPQCPDPVRRGHDDDYHYDLLQQQLLFDDDDPDDDFFDADDPNRCCNRPVVSVVVCCPDPLVVVLLPPPVVVQVVVCVNRVHNPNHLVVVLVSLVVLLCQVFDPSRDDDPVCPDPVNNVVSQQVNVVSSLSSSVVCLQPSLVVLCCVQVVVVVCVVVVVGSYQEYEYEHALSSCSSNCVSVVNDDDNGRQDAFWKKKWDWFQDPNDIDIDIDGDDDDDDDHDGGIYMYGHTHDDDDDDDDDDDPPVVPPPDDDDDDDD

Mean predicted aligned error: 10.74 Å